Protein 2HCF (pdb70)

Sequence (221 aa):
SRTLVLFDIDGTLLKVESNRRVLADALIEVYGTEGSTDFSGKDGAIIYEVLSNVGLERAEIADKFDKAKETYIALFRERARREDITLLEGVRELLDALSSRSDVLLGLLTGNFEASGRHKLKLPGIDHYFPFGAFADDALDRNELPHIALERARRTGANYSPSQIVIIGDTEHDIRRCARELDDARSIAVATGNFTEELARHKPGTLFKNFAETDEVLASILT

Secondary structure (DSSP, 8-state):
--EEEEE--BTTTEEE---HHHHHHHHHHHHS-------TT--HHHHHHHHHTTT--HHHHHHHHHHHHHHHHHHHHHH--GGGEEEPTTHHHHHHHHHT-TTEEEEEE-SS-HHHHHHHHHTTT-STT-S-EE-TTT-SSGGGHHHHHHHHHH-------GGGEEEEESSHHHHHHHHTTTPEEEEE--SS---TGGGG--SEEES-S--HHHHHHHHH-

Solvent-accessible surface area: 10271 Å² total
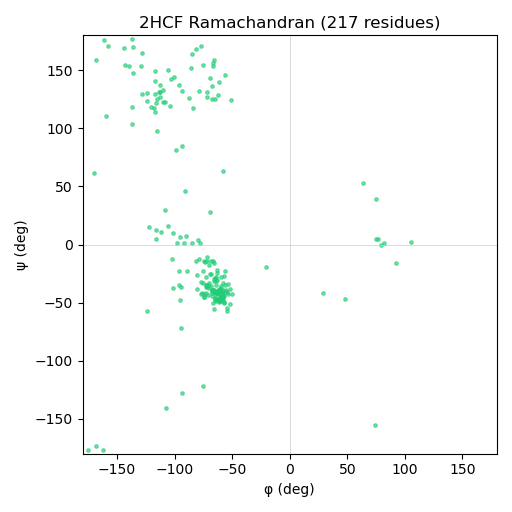
Structure (mmCIF, N/CA/C/O backbone):
data_2HCF
#
_entry.id   2HCF
#
_cell.length_a   37.750
_cell.length_b   71.590
_cell.length_c   83.200
_cell.angle_alpha   90.000
_cell.angle_beta   90.000
_cell.angle_gamma   90.000
#
_symmetry.space_group_name_H-M   'P 21 21 21'
#
loop_
_entity.id
_entity.type
_entity.pdbx_description
1 polymer 'Hydrolase, haloacid dehalogenase-like family'
2 non-polymer 'MAGNESIUM ION'
3 non-polymer 'CHLORIDE ION'
4 water water
#
loop_
_atom_site.group_PDB
_atom_site.id
_atom_site.type_symbol
_atom_site.label_atom_id
_atom_site.label_alt_id
_atom_site.label_comp_id
_atom_site.label_asym_id
_atom_site.label_entity_id
_atom_site.label_seq_id
_atom_site.pdbx_PDB_ins_code
_atom_site.Cartn_x
_atom_site.Cartn_y
_atom_site.Cartn_z
_atom_site.occupancy
_atom_site.B_iso_or_equiv
_atom_site.auth_seq_id
_atom_site.auth_comp_id
_atom_site.auth_asym_id
_atom_site.auth_atom_id
_atom_site.pdbx_PDB_model_num
ATOM 1 N N . SER A 1 3 ? 24.809 57.936 37.335 1.00 38.31 2 SER A N 1
ATOM 2 C CA . SER A 1 3 ? 23.458 57.332 37.547 1.00 38.21 2 SER A CA 1
ATOM 3 C C . SER A 1 3 ? 22.694 57.013 36.235 1.00 37.59 2 SER A C 1
ATOM 4 O O . SER A 1 3 ? 22.277 55.871 36.037 1.00 38.71 2 SER A O 1
ATOM 7 N N . ARG A 1 4 ? 22.504 57.987 35.341 1.00 36.35 3 ARG A N 1
ATOM 8 C CA . ARG A 1 4 ? 21.782 57.711 34.095 1.00 34.84 3 ARG A CA 1
ATOM 9 C C . ARG A 1 4 ? 22.613 56.773 33.224 1.00 34.15 3 ARG A C 1
ATOM 10 O O . ARG A 1 4 ? 23.770 57.091 32.947 1.00 34.50 3 ARG A O 1
ATOM 18 N N . THR A 1 5 ? 22.024 55.633 32.815 1.00 31.89 4 THR A N 1
ATOM 19 C CA . THR A 1 5 ? 22.713 54.600 32.002 1.00 30.56 4 THR A CA 1
ATOM 20 C C . THR A 1 5 ? 22.158 54.465 30.581 1.00 27.41 4 THR A C 1
ATOM 21 O O . THR A 1 5 ? 20.946 54.476 30.370 1.00 25.74 4 THR A O 1
ATOM 25 N N . LEU A 1 6 ? 23.085 54.346 29.632 1.00 24.14 5 LEU A N 1
ATOM 26 C CA . LEU A 1 6 ? 22.796 54.183 28.214 1.00 22.81 5 LEU A CA 1
ATOM 27 C C . LEU A 1 6 ? 23.034 52.711 27.871 1.00 21.85 5 LEU A C 1
ATOM 28 O O . LEU A 1 6 ? 24.148 52.197 28.036 1.00 21.88 5 LEU A O 1
ATOM 33 N N . VAL A 1 7 ? 21.982 52.043 27.414 1.00 21.40 6 VAL A N 1
ATOM 34 C CA . VAL A 1 7 ? 22.063 50.643 27.094 1.00 20.35 6 VAL A CA 1
ATOM 35 C C . VAL A 1 7 ? 21.721 50.391 25.610 1.00 19.81 6 VAL A C 1
ATOM 36 O O . VAL A 1 7 ? 20.586 50.604 25.172 1.00 18.18 6 VAL A O 1
ATOM 40 N N . LEU A 1 8 ? 22.697 49.860 24.890 1.00 18.51 7 LEU A N 1
ATOM 41 C CA . LEU A 1 8 ? 22.613 49.676 23.445 1.00 19.23 7 LEU A CA 1
ATOM 42 C C . LEU A 1 8 ? 22.640 48.182 23.110 1.00 18.67 7 LEU A C 1
ATOM 43 O O . LEU A 1 8 ? 23.547 47.455 23.500 1.00 19.46 7 LEU A O 1
ATOM 48 N N . PHE A 1 9 ? 21.633 47.743 22.373 1.00 18.79 8 PHE A N 1
ATOM 49 C CA . PHE A 1 9 ? 21.404 46.341 22.028 1.00 18.46 8 PHE A CA 1
ATOM 50 C C . PHE A 1 9 ? 21.568 46.118 20.534 1.00 18.79 8 PHE A C 1
ATOM 51 O O . PHE A 1 9 ? 20.994 46.872 19.690 1.00 18.21 8 PHE A O 1
ATOM 59 N N . ASP A 1 10 ? 22.345 45.087 20.220 1.00 19.28 9 ASP A N 1
ATOM 60 C CA . ASP A 1 10 ? 22.317 44.388 18.927 1.00 19.15 9 ASP A CA 1
ATOM 61 C C . ASP A 1 10 ? 20.993 43.642 18.735 1.00 19.16 9 ASP A C 1
ATOM 62 O O . ASP A 1 10 ? 20.342 43.348 19.706 1.00 18.35 9 ASP A O 1
ATOM 67 N N . ILE A 1 11 ? 20.583 43.374 17.490 1.00 18.90 10 ILE A N 1
ATOM 68 C CA . ILE A 1 11 ? 19.349 42.641 17.190 1.00 18.30 10 ILE A CA 1
ATOM 69 C C . ILE A 1 11 ? 19.606 41.122 16.982 1.00 18.75 10 ILE A C 1
ATOM 70 O O . ILE A 1 11 ? 19.279 40.300 17.867 1.00 17.90 10 ILE A O 1
ATOM 75 N N . ASP A 1 12 ? 20.230 40.747 15.858 1.00 18.82 11 ASP A N 1
ATOM 76 C CA . ASP A 1 12 ? 20.304 39.338 15.447 1.00 18.82 11 ASP A CA 1
ATOM 77 C C . ASP A 1 12 ? 21.256 38.551 16.323 1.00 18.80 11 ASP A C 1
ATOM 78 O O . ASP A 1 12 ? 22.408 38.986 16.547 1.00 17.18 11 ASP A O 1
ATOM 83 N N . GLY A 1 13 ? 20.742 37.446 16.863 1.00 19.06 12 GLY A N 1
ATOM 84 C CA . GLY A 1 13 ? 21.503 36.587 17.799 1.00 18.44 12 GLY A CA 1
ATOM 85 C C . GLY A 1 13 ? 21.625 37.115 19.229 1.00 18.70 12 GLY A C 1
ATOM 86 O O . GLY A 1 13 ? 22.337 36.509 20.038 1.00 18.32 12 GLY A O 1
ATOM 87 N N . THR A 1 14 ? 20.950 38.242 19.519 1.00 17.92 13 THR A N 1
ATOM 88 C CA . THR A 1 14 ? 20.911 38.895 20.815 1.00 17.11 13 THR A CA 1
ATOM 89 C C . THR A 1 14 ? 19.470 39.069 21.298 1.00 17.29 13 THR A C 1
ATOM 90 O O . THR A 1 14 ? 19.101 38.596 22.381 1.00 17.28 13 THR A O 1
ATOM 94 N N . LEU A 1 15 ? 18.660 39.747 20.500 1.00 17.63 14 LEU A N 1
ATOM 95 C CA . LEU A 1 15 ? 17.213 39.856 20.825 1.00 17.02 14 LEU A CA 1
ATOM 96 C C . LEU A 1 15 ? 16.368 38.809 20.131 1.00 17.43 14 LEU A C 1
ATOM 97 O O . LEU A 1 15 ? 15.361 38.353 20.662 1.00 16.47 14 LEU A O 1
ATOM 102 N N . LEU A 1 16 ? 16.736 38.479 18.910 1.00 17.29 15 LEU A N 1
ATOM 103 C CA . LEU A 1 16 ? 15.936 37.574 18.104 1.00 17.48 15 LEU A CA 1
ATOM 104 C C . LEU A 1 16 ? 16.797 36.942 17.034 1.00 17.47 15 LEU A C 1
ATOM 105 O O . LEU A 1 16 ? 17.977 37.328 16.858 1.00 16.37 15 LEU A O 1
ATOM 110 N N . LYS A 1 17 ? 16.198 35.951 16.366 1.00 18.46 16 LYS A N 1
ATOM 111 C CA . LYS A 1 17 ? 16.737 35.327 15.161 1.00 19.17 16 LYS A CA 1
ATOM 112 C C . LYS A 1 17 ? 15.691 35.291 14.089 1.00 19.88 16 LYS A C 1
ATOM 113 O O . LYS A 1 17 ? 14.487 35.294 14.378 1.00 20.60 16 LYS A O 1
ATOM 119 N N . VAL A 1 18 ? 16.179 35.280 12.845 1.00 20.90 17 VAL A N 1
ATOM 120 C CA . VAL A 1 18 ? 15.327 35.243 11.671 1.00 21.46 17 VAL A CA 1
ATOM 121 C C . VAL A 1 18 ? 15.578 33.978 10.899 1.00 22.04 17 VAL A C 1
ATOM 122 O O . VAL A 1 18 ? 16.694 33.483 10.858 1.00 21.56 17 VAL A O 1
ATOM 126 N N . GLU A 1 19 ? 14.525 33.516 10.239 1.00 23.21 18 GLU A N 1
ATOM 127 C CA . GLU A 1 19 ? 14.559 32.328 9.410 1.00 24.25 18 GLU A CA 1
ATOM 128 C C . GLU A 1 19 ? 15.474 32.560 8.182 1.00 24.21 18 GLU A C 1
ATOM 129 O O . GLU A 1 19 ? 15.789 33.690 7.864 1.00 22.28 18 GLU A O 1
ATOM 135 N N . SER A 1 20 ? 15.956 31.472 7.560 1.00 25.02 19 SER A N 1
ATOM 136 C CA . SER A 1 20 ? 16.920 31.514 6.412 1.00 25.34 19 SER A CA 1
ATOM 137 C C . SER A 1 20 ? 16.458 32.294 5.162 1.00 25.34 19 SER A C 1
ATOM 138 O O . SER A 1 20 ? 17.269 32.626 4.290 1.00 24.82 19 SER A O 1
ATOM 149 N N . ASN A 1 22 ? 15.885 35.307 5.165 1.00 26.02 21 ASN A N 1
ATOM 150 C CA . ASN A 1 22 ? 16.601 36.590 5.189 1.00 25.70 21 ASN A CA 1
ATOM 151 C C . ASN A 1 22 ? 17.729 36.608 4.152 1.00 24.86 21 ASN A C 1
ATOM 152 O O . ASN A 1 22 ? 17.875 37.560 3.388 1.00 24.87 21 ASN A O 1
ATOM 157 N N . ARG A 1 23 ? 18.507 35.529 4.124 1.00 24.56 22 ARG A N 1
ATOM 158 C CA . ARG A 1 23 ? 19.636 35.396 3.183 1.00 24.29 22 ARG A CA 1
ATOM 159 C C . ARG A 1 23 ? 19.124 35.372 1.742 1.00 23.56 22 ARG A C 1
ATOM 160 O O . ARG A 1 23 ? 19.738 35.928 0.843 1.00 22.42 22 ARG A O 1
ATOM 163 N N . ARG A 1 24 ? 17.968 34.774 1.542 1.00 22.28 23 ARG A N 1
ATOM 164 C CA . ARG A 1 24 ? 17.394 34.674 0.219 1.00 23.33 23 ARG A CA 1
ATOM 165 C C . ARG A 1 24 ? 16.744 35.965 -0.270 1.00 21.37 23 ARG A C 1
ATOM 166 O O . ARG A 1 24 ? 16.755 36.232 -1.453 1.00 19.68 23 ARG A O 1
ATOM 174 N N . VAL A 1 25 ? 16.173 36.748 0.645 1.00 20.32 24 VAL A N 1
ATOM 175 C CA . VAL A 1 25 ? 15.714 38.104 0.347 1.00 20.63 24 VAL A CA 1
ATOM 176 C C . VAL A 1 25 ? 16.862 38.969 -0.153 1.00 20.39 24 VAL A C 1
ATOM 177 O O . VAL A 1 25 ? 16.731 39.681 -1.140 1.00 19.58 24 VAL A O 1
ATOM 181 N N . LEU A 1 26 ? 18.001 38.920 0.525 1.00 20.87 25 LEU A N 1
ATOM 182 C CA . LEU A 1 26 ? 19.139 39.677 0.045 1.00 20.73 25 LEU A CA 1
ATOM 183 C C . LEU A 1 26 ? 19.596 39.199 -1.332 1.00 19.84 25 LEU A C 1
ATOM 184 O O . LEU A 1 26 ? 19.832 40.019 -2.220 1.00 18.53 25 LEU A O 1
ATOM 189 N N . ALA A 1 27 ? 19.736 37.889 -1.511 1.00 19.27 26 ALA A N 1
ATOM 190 C CA . ALA A 1 27 ? 20.229 37.360 -2.781 1.00 19.40 26 ALA A CA 1
ATOM 191 C C . ALA A 1 27 ? 19.318 37.783 -3.934 1.00 19.02 26 ALA A C 1
ATOM 192 O O . ALA A 1 27 ? 19.796 38.225 -4.977 1.00 18.84 26 ALA A O 1
ATOM 194 N N . ASP A 1 28 ? 18.016 37.667 -3.722 1.00 18.69 27 ASP A N 1
ATOM 195 C CA . ASP A 1 28 ? 17.025 38.114 -4.681 1.00 19.51 27 ASP A CA 1
ATOM 196 C C . ASP A 1 28 ? 17.085 39.609 -5.019 1.00 19.13 27 ASP A C 1
ATOM 197 O O . ASP A 1 28 ? 16.809 39.997 -6.159 1.00 19.22 27 ASP A O 1
ATOM 202 N N . ALA A 1 29 ? 17.416 40.446 -4.033 1.00 18.22 28 ALA A N 1
ATOM 203 C CA . ALA A 1 29 ? 17.495 41.879 -4.252 1.00 17.48 28 ALA A CA 1
ATOM 204 C C . ALA A 1 29 ? 18.726 42.215 -5.079 1.00 17.70 28 ALA A C 1
ATOM 205 O O . ALA A 1 29 ? 18.664 43.037 -6.010 1.00 18.35 28 ALA A O 1
ATOM 207 N N . LEU A 1 30 ? 19.844 41.571 -4.773 1.00 17.24 29 LEU A N 1
ATOM 208 C CA . LEU A 1 30 ? 21.049 41.773 -5.548 1.00 16.71 29 LEU A CA 1
ATOM 209 C C . LEU A 1 30 ? 20.941 41.247 -6.991 1.00 17.08 29 LEU A C 1
ATOM 210 O O . LEU A 1 30 ? 21.466 41.866 -7.916 1.00 15.71 29 LEU A O 1
ATOM 215 N N . ILE A 1 31 ? 20.301 40.096 -7.183 1.00 16.96 30 ILE A N 1
ATOM 216 C CA . ILE A 1 31 ? 20.042 39.604 -8.544 1.00 18.25 30 ILE A CA 1
ATOM 217 C C . ILE A 1 31 ? 19.234 40.642 -9.328 1.00 18.38 30 ILE A C 1
ATOM 218 O O . ILE A 1 31 ? 19.531 40.950 -10.487 1.00 17.44 30 ILE A O 1
ATOM 223 N N . GLU A 1 32 ? 18.222 41.197 -8.673 1.00 19.89 31 GLU A N 1
ATOM 224 C CA . GLU A 1 32 ? 17.380 42.199 -9.290 1.00 21.03 31 GLU A CA 1
ATOM 225 C C . GLU A 1 32 ? 18.127 43.458 -9.716 1.00 20.39 31 GLU A C 1
ATOM 226 O O . GLU A 1 32 ? 17.836 44.016 -10.767 1.00 20.04 31 GLU A O 1
ATOM 232 N N . VAL A 1 33 ? 19.095 43.892 -8.924 1.00 20.06 32 VAL A N 1
ATOM 233 C CA . VAL A 1 33 ? 19.766 45.165 -9.149 1.00 19.40 32 VAL A CA 1
ATOM 234 C C . VAL A 1 33 ? 21.054 44.985 -9.952 1.00 18.99 32 VAL A C 1
ATOM 235 O O . VAL A 1 33 ? 21.288 45.712 -10.911 1.00 18.23 32 VAL A O 1
ATOM 239 N N . TYR A 1 34 ? 21.879 44.020 -9.564 1.00 18.30 33 TYR A N 1
ATOM 240 C CA . TYR A 1 34 ? 23.168 43.805 -10.223 1.00 18.66 33 TYR A CA 1
ATOM 241 C C . TYR A 1 34 ? 23.204 42.630 -11.217 1.00 18.93 33 TYR A C 1
ATOM 242 O O . TYR A 1 34 ? 24.181 42.481 -11.955 1.00 18.86 33 TYR A O 1
ATOM 251 N N . GLY A 1 35 ? 22.175 41.780 -11.209 1.00 19.18 34 GLY A N 1
ATOM 252 C CA . GLY A 1 35 ? 22.171 40.561 -12.014 1.00 19.40 34 GLY A CA 1
ATOM 253 C C . GLY A 1 35 ? 22.709 39.308 -11.316 1.00 19.75 34 GLY A C 1
ATOM 254 O O . GLY A 1 35 ? 22.482 38.201 -11.772 1.00 19.63 34 GLY A O 1
ATOM 255 N N . THR A 1 36 ? 23.416 39.482 -10.207 1.00 19.68 35 THR A N 1
ATOM 256 C CA . THR A 1 36 ? 24.023 38.379 -9.485 1.00 20.15 35 THR A CA 1
ATOM 257 C C . THR A 1 36 ? 23.794 38.560 -7.991 1.00 21.43 35 THR A C 1
ATOM 258 O O . THR A 1 36 ? 23.724 39.683 -7.512 1.00 20.78 35 THR A O 1
ATOM 262 N N . GLU A 1 37 ? 23.667 37.443 -7.280 1.00 22.59 36 GLU A N 1
ATOM 263 C CA . GLU A 1 37 ? 23.637 37.457 -5.815 1.00 24.15 36 GLU A CA 1
ATOM 264 C C . GLU A 1 37 ? 25.021 37.443 -5.219 1.00 24.24 36 GLU A C 1
ATOM 265 O O . GLU A 1 37 ? 25.177 37.464 -4.007 1.00 23.67 36 GLU A O 1
ATOM 271 N N . GLY A 1 38 ? 26.041 37.444 -6.064 1.00 25.20 37 GLY A N 1
ATOM 272 C CA . GLY A 1 38 ? 27.375 37.401 -5.580 1.00 26.94 37 GLY A CA 1
ATOM 273 C C . GLY A 1 38 ? 27.658 36.004 -5.092 1.00 28.58 37 GLY A C 1
ATOM 274 O O . GLY A 1 38 ? 27.038 35.039 -5.538 1.00 28.59 37 GLY A O 1
ATOM 275 N N . SER A 1 39 ? 28.606 35.904 -4.178 1.00 30.97 38 SER A N 1
ATOM 276 C CA . SER A 1 39 ? 29.087 34.624 -3.718 1.00 33.27 38 SER A CA 1
ATOM 277 C C . SER A 1 39 ? 29.757 34.789 -2.376 1.00 35.23 38 SER A C 1
ATOM 278 O O . SER A 1 39 ? 30.708 35.551 -2.242 1.00 35.64 38 SER A O 1
ATOM 281 N N . THR A 1 40 ? 29.154 34.279 -1.323 1.00 37.78 39 THR A N 1
ATOM 282 C CA . THR A 1 40 ? 27.810 34.674 -0.861 1.00 39.16 39 THR A CA 1
ATOM 283 C C . THR A 1 40 ? 27.682 34.009 0.495 1.00 39.59 39 THR A C 1
ATOM 284 O O . THR A 1 40 ? 28.701 33.892 1.187 1.00 40.60 39 THR A O 1
ATOM 288 N N . ASP A 1 44 ? 30.601 33.566 7.772 1.00 45.67 43 ASP A N 1
ATOM 289 C CA . ASP A 1 44 ? 29.331 33.999 8.347 1.00 45.22 43 ASP A CA 1
ATOM 290 C C . ASP A 1 44 ? 29.267 35.513 8.372 1.00 43.76 43 ASP A C 1
ATOM 291 O O . ASP A 1 44 ? 30.304 36.199 8.462 1.00 44.55 43 ASP A O 1
ATOM 296 N N . PHE A 1 45 ? 28.055 36.046 8.308 1.00 41.40 44 PHE A N 1
ATOM 297 C CA . PHE A 1 45 ? 27.918 37.486 8.363 1.00 39.41 44 PHE A CA 1
ATOM 298 C C . PHE A 1 45 ? 27.387 37.968 9.727 1.00 36.99 44 PHE A C 1
ATOM 299 O O . PHE A 1 45 ? 27.002 39.121 9.882 1.00 35.34 44 PHE A O 1
ATOM 307 N N . SER A 1 46 ? 27.457 37.084 10.725 1.00 34.32 45 SER A N 1
ATOM 308 C CA . SER A 1 46 ? 27.192 37.451 12.119 1.00 32.47 45 SER A CA 1
ATOM 309 C C . SER A 1 46 ? 27.982 38.654 12.569 1.00 30.35 45 SER A C 1
ATOM 310 O O . SER A 1 46 ? 29.198 38.663 12.483 1.00 29.58 45 SER A O 1
ATOM 313 N N . GLY A 1 47 ? 27.283 39.670 13.059 1.00 29.14 46 GLY A N 1
ATOM 314 C CA . GLY A 1 47 ? 27.927 40.852 13.582 1.00 27.93 46 GLY A CA 1
ATOM 315 C C . GLY A 1 47 ? 28.408 41.856 12.558 1.00 27.37 46 GLY A C 1
ATOM 316 O O . GLY A 1 47 ? 28.933 42.895 12.922 1.00 27.43 46 GLY A O 1
ATOM 317 N N . LYS A 1 48 ? 28.210 41.570 11.270 1.00 27.01 47 LYS A N 1
ATOM 318 C CA . LYS A 1 48 ? 28.679 42.450 10.210 1.00 26.02 47 LYS A CA 1
ATOM 319 C C . LYS A 1 48 ? 27.587 43.445 9.759 1.00 24.30 47 LYS A C 1
ATOM 320 O O . LYS A 1 48 ? 26.400 43.264 10.022 1.00 23.79 47 LYS A O 1
ATOM 332 N N . ASP A 1 50 ? 25.134 45.438 7.231 1.00 19.56 49 ASP A N 1
ATOM 333 C CA . ASP A 1 50 ? 24.455 45.077 5.975 1.00 19.79 49 ASP A CA 1
ATOM 334 C C . ASP A 1 50 ? 25.193 45.636 4.728 1.00 19.90 49 ASP A C 1
ATOM 335 O O . ASP A 1 50 ? 25.322 44.961 3.703 1.00 20.07 49 ASP A O 1
ATOM 340 N N . GLY A 1 51 ? 25.745 46.847 4.835 1.00 19.45 50 GLY A N 1
ATOM 341 C CA . GLY A 1 51 ? 26.408 47.463 3.698 1.00 19.42 50 GLY A CA 1
ATOM 342 C C . GLY A 1 51 ? 27.697 46.762 3.370 1.00 19.24 50 GLY A C 1
ATOM 343 O O . GLY A 1 51 ? 28.030 46.575 2.209 1.00 19.01 50 GLY A O 1
ATOM 344 N N . ALA A 1 52 ? 28.401 46.331 4.405 1.00 18.93 51 ALA A N 1
ATOM 345 C CA . ALA A 1 52 ? 29.666 45.642 4.230 1.00 18.64 51 ALA A CA 1
ATOM 346 C C . ALA A 1 52 ? 29.422 44.235 3.629 1.00 18.96 51 ALA A C 1
ATOM 347 O O . ALA A 1 52 ? 30.225 43.734 2.835 1.00 19.10 51 ALA A O 1
ATOM 349 N N . ILE A 1 53 ? 28.298 43.628 3.977 1.00 17.82 52 ILE A N 1
ATOM 350 C CA . ILE A 1 53 ? 27.929 42.334 3.417 1.00 17.90 52 ILE A CA 1
ATOM 351 C C . ILE A 1 53 ? 27.695 42.471 1.907 1.00 17.21 52 ILE A C 1
ATOM 352 O O . ILE A 1 53 ? 28.130 41.622 1.152 1.00 16.90 52 ILE A O 1
ATOM 357 N N . ILE A 1 54 ? 27.030 43.552 1.486 1.00 17.71 53 ILE A N 1
ATOM 358 C CA . ILE A 1 54 ? 26.762 43.807 0.067 1.00 17.80 53 ILE A CA 1
ATOM 359 C C . ILE A 1 54 ? 28.058 43.949 -0.677 1.00 17.93 53 ILE A C 1
ATOM 360 O O . ILE A 1 54 ? 28.225 43.323 -1.712 1.00 17.55 53 ILE A O 1
ATOM 365 N N . TYR A 1 55 ? 28.988 44.741 -0.143 1.00 17.71 54 TYR A N 1
ATOM 366 C CA . TYR A 1 55 ? 30.297 44.908 -0.797 1.00 18.04 54 TYR A CA 1
ATOM 367 C C . TYR A 1 55 ? 31.076 43.601 -0.864 1.00 18.55 54 TYR A C 1
ATOM 368 O O . TYR A 1 55 ? 31.699 43.315 -1.889 1.00 18.77 54 TYR A O 1
ATOM 377 N N . GLU A 1 56 ? 31.038 42.811 0.199 1.00 19.67 55 GLU A N 1
ATOM 378 C CA . GLU A 1 56 ? 31.804 41.578 0.259 1.00 20.46 55 GLU A CA 1
ATOM 379 C C . GLU A 1 56 ? 31.309 40.564 -0.761 1.00 19.01 55 GLU A C 1
ATOM 380 O O . GLU A 1 56 ? 32.065 40.140 -1.600 1.00 18.50 55 GLU A O 1
ATOM 386 N N . VAL A 1 57 ? 30.036 40.222 -0.735 1.00 18.78 56 VAL A N 1
ATOM 387 C CA . VAL A 1 57 ? 29.540 39.157 -1.622 1.00 18.27 56 VAL A CA 1
ATOM 388 C C . VAL A 1 57 ? 29.641 39.498 -3.119 1.00 17.93 56 VAL A C 1
ATOM 389 O O . VAL A 1 57 ? 29.832 38.598 -3.956 1.00 17.01 56 VAL A O 1
ATOM 393 N N . LEU A 1 58 ? 29.510 40.789 -3.449 1.00 17.03 57 LEU A N 1
ATOM 394 C CA . LEU A 1 58 ? 29.678 41.277 -4.809 1.00 16.81 57 LEU A CA 1
ATOM 395 C C . LEU A 1 58 ? 31.133 41.380 -5.198 1.00 17.88 57 LEU A C 1
ATOM 396 O O . LEU A 1 58 ? 31.519 41.004 -6.315 1.00 18.09 57 LEU A O 1
ATOM 401 N N . SER A 1 59 ? 31.971 41.885 -4.308 1.00 18.43 58 SER A N 1
ATOM 402 C CA . SER A 1 59 ? 33.372 41.980 -4.655 1.00 18.61 58 SER A CA 1
ATOM 403 C C . SER A 1 59 ? 34.002 40.567 -4.855 1.00 18.20 58 SER A C 1
ATOM 404 O O . SER A 1 59 ? 34.929 40.407 -5.657 1.00 17.68 58 SER A O 1
ATOM 407 N N . ASN A 1 60 ? 33.467 39.557 -4.150 1.00 18.30 59 ASN A N 1
ATOM 408 C CA . ASN A 1 60 ? 33.867 38.146 -4.311 1.00 18.27 59 ASN A CA 1
ATOM 409 C C . ASN A 1 60 ? 33.694 37.627 -5.739 1.00 18.35 59 ASN A C 1
ATOM 410 O O . ASN A 1 60 ? 34.471 36.775 -6.183 1.00 18.66 59 ASN A O 1
ATOM 415 N N . VAL A 1 61 ? 32.687 38.120 -6.464 1.00 17.45 60 VAL A N 1
ATOM 416 C CA . VAL A 1 61 ? 32.499 37.692 -7.836 1.00 17.66 60 VAL A CA 1
ATOM 417 C C . VAL A 1 61 ? 33.149 38.635 -8.872 1.00 17.27 60 VAL A C 1
ATOM 418 O O . VAL A 1 61 ? 32.970 38.445 -10.065 1.00 17.95 60 VAL A O 1
ATOM 422 N N . GLY A 1 62 ? 33.907 39.625 -8.416 1.00 17.20 61 GLY A N 1
ATOM 423 C CA . GLY A 1 62 ? 34.735 40.457 -9.294 1.00 17.41 61 GLY A CA 1
ATOM 424 C C . GLY A 1 62 ? 34.247 41.874 -9.577 1.00 17.82 61 GLY A C 1
ATOM 425 O O . GLY A 1 62 ? 34.880 42.595 -10.338 1.00 16.51 61 GLY A O 1
ATOM 426 N N . LEU A 1 63 ? 33.129 42.286 -8.983 1.00 18.57 62 LEU A N 1
ATOM 427 C CA . LEU A 1 63 ? 32.656 43.673 -9.122 1.00 19.29 62 LEU A CA 1
ATOM 428 C C . LEU A 1 63 ? 33.587 44.664 -8.422 1.00 19.34 62 LEU A C 1
ATOM 429 O O . LEU A 1 63 ? 34.037 44.398 -7.337 1.00 19.01 62 LEU A O 1
ATOM 434 N N . GLU A 1 64 ? 33.892 45.794 -9.060 1.00 20.86 63 GLU A N 1
ATOM 435 C CA . GLU A 1 64 ? 34.732 46.851 -8.428 1.00 21.18 63 GLU A CA 1
ATOM 436 C C . GLU A 1 64 ? 33.913 47.616 -7.404 1.00 21.01 63 GLU A C 1
ATOM 437 O O . GLU A 1 64 ? 32.705 47.645 -7.524 1.00 20.77 63 GLU A O 1
ATOM 443 N N . ARG A 1 65 ? 34.560 48.219 -6.396 1.00 21.45 64 ARG A N 1
ATOM 444 C CA . ARG A 1 65 ? 33.822 48.949 -5.350 1.00 21.83 64 ARG A CA 1
ATOM 445 C C . ARG A 1 65 ? 32.983 50.050 -5.949 1.00 20.66 64 ARG A C 1
ATOM 446 O O . ARG A 1 65 ? 31.819 50.194 -5.601 1.00 20.85 64 ARG A O 1
ATOM 454 N N . ALA A 1 66 ? 33.556 50.787 -6.889 1.00 20.10 65 ALA A N 1
ATOM 455 C CA . ALA A 1 66 ? 32.836 51.882 -7.551 1.00 19.40 65 ALA A CA 1
ATOM 456 C C . ALA A 1 66 ? 31.595 51.379 -8.250 1.00 19.00 65 ALA A C 1
ATOM 457 O O . ALA A 1 66 ? 30.595 52.064 -8.281 1.00 16.75 65 ALA A O 1
ATOM 459 N N . GLU A 1 67 ? 31.688 50.195 -8.852 1.00 19.30 66 GLU A N 1
ATOM 460 C CA . GLU A 1 67 ? 30.527 49.569 -9.536 1.00 19.85 66 GLU A CA 1
ATOM 461 C C . GLU A 1 67 ? 29.420 49.162 -8.547 1.00 19.11 66 GLU A C 1
ATOM 462 O O . GLU A 1 67 ? 28.216 49.339 -8.795 1.00 17.52 66 GLU A O 1
ATOM 468 N N . ILE A 1 68 ? 29.833 48.610 -7.417 1.00 19.10 67 ILE A N 1
ATOM 469 C CA . ILE A 1 68 ? 28.889 48.270 -6.369 1.00 19.35 67 ILE A CA 1
ATOM 470 C C . ILE A 1 68 ? 28.236 49.554 -5.845 1.00 19.45 67 ILE A C 1
ATOM 471 O O . ILE A 1 68 ? 27.021 49.625 -5.732 1.00 19.51 67 ILE A O 1
ATOM 476 N N . ALA A 1 69 ? 29.061 50.557 -5.544 1.00 19.62 68 ALA A N 1
ATOM 477 C CA . ALA A 1 69 ? 28.599 51.853 -5.014 1.00 20.17 68 ALA A CA 1
ATOM 478 C C . ALA A 1 69 ? 27.559 52.530 -5.892 1.00 20.78 68 ALA A C 1
ATOM 479 O O . ALA A 1 69 ? 26.593 53.121 -5.389 1.00 21.85 68 ALA A O 1
ATOM 481 N N . ASP A 1 70 ? 27.740 52.431 -7.203 1.00 21.06 69 ASP A N 1
ATOM 482 C CA . ASP A 1 70 ? 26.834 53.064 -8.149 1.00 21.06 69 ASP A CA 1
ATOM 483 C C . ASP A 1 70 ? 25.370 52.659 -7.992 1.00 20.92 69 ASP A C 1
ATOM 484 O O . ASP A 1 70 ? 24.482 53.465 -8.266 1.00 20.46 69 ASP A O 1
ATOM 489 N N . LYS A 1 71 ? 25.112 51.408 -7.621 1.00 20.79 70 LYS A N 1
ATOM 490 C CA . LYS A 1 71 ? 23.741 50.931 -7.454 1.00 20.67 70 LYS A CA 1
ATOM 491 C C . LYS A 1 71 ? 23.420 50.530 -6.014 1.00 20.02 70 LYS A C 1
ATOM 492 O O . LYS A 1 71 ? 22.404 49.919 -5.759 1.00 18.64 70 LYS A O 1
ATOM 498 N N . PHE A 1 72 ? 24.288 50.889 -5.083 1.00 19.66 71 PHE A N 1
ATOM 499 C CA . PHE A 1 72 ? 24.141 50.466 -3.686 1.00 19.85 71 PHE A CA 1
ATOM 500 C C . PHE A 1 72 ? 22.797 50.897 -3.097 1.00 20.16 71 PHE A C 1
ATOM 501 O O . PHE A 1 72 ? 22.068 50.074 -2.530 1.00 19.76 71 PHE A O 1
ATOM 509 N N . ASP A 1 73 ? 22.444 52.174 -3.246 1.00 20.52 72 ASP A N 1
ATOM 510 C CA . ASP A 1 73 ? 21.197 52.670 -2.638 1.00 20.99 72 ASP A CA 1
ATOM 511 C C . ASP A 1 73 ? 19.982 51.943 -3.179 1.00 20.55 72 ASP A C 1
ATOM 512 O O . ASP A 1 73 ? 19.090 51.582 -2.414 1.00 20.05 72 ASP A O 1
ATOM 517 N N . LYS A 1 74 ? 19.947 51.689 -4.488 1.00 20.14 73 LYS A N 1
ATOM 518 C CA . LYS A 1 74 ? 18.855 50.890 -5.054 1.00 20.25 73 LYS A CA 1
ATOM 519 C C . LYS A 1 74 ? 18.826 49.440 -4.518 1.00 19.77 73 LYS A C 1
ATOM 520 O O . LYS A 1 74 ? 17.766 48.899 -4.244 1.00 18.88 73 LYS A O 1
ATOM 526 N N . ALA A 1 75 ? 19.996 48.823 -4.381 1.00 19.30 74 ALA A N 1
ATOM 527 C CA . ALA A 1 75 ? 20.106 47.490 -3.757 1.00 19.52 74 ALA A CA 1
ATOM 528 C C . ALA A 1 75 ? 19.571 47.505 -2.326 1.00 19.17 74 ALA A C 1
ATOM 529 O O . ALA A 1 75 ? 18.784 46.633 -1.939 1.00 18.25 74 ALA A O 1
ATOM 531 N N . LYS A 1 76 ? 19.977 48.506 -1.548 1.00 18.86 75 LYS A N 1
ATOM 532 C CA . LYS A 1 76 ? 19.455 48.678 -0.184 1.00 19.19 75 LYS A CA 1
ATOM 533 C C . LYS A 1 76 ? 17.931 48.742 -0.181 1.00 19.19 75 LYS A C 1
ATOM 534 O O . LYS A 1 76 ? 17.290 47.962 0.529 1.00 18.43 75 LYS A O 1
ATOM 540 N N . GLU A 1 77 ? 17.358 49.658 -0.975 1.00 19.65 76 GLU A N 1
ATOM 541 C CA . GLU A 1 77 ? 15.914 49.865 -0.992 1.00 18.77 76 GLU A CA 1
ATOM 542 C C . GLU A 1 77 ? 15.153 48.614 -1.438 1.00 18.69 76 GLU A C 1
ATOM 543 O O . GLU A 1 77 ? 14.082 48.321 -0.921 1.00 17.63 76 GLU A O 1
ATOM 545 N N . THR A 1 78 ? 15.700 47.907 -2.420 1.00 18.22 77 THR A N 1
ATOM 546 C CA . THR A 1 78 ? 15.083 46.682 -2.935 1.00 18.77 77 THR A CA 1
ATOM 547 C C . THR A 1 78 ? 15.069 45.596 -1.839 1.00 18.85 77 THR A C 1
ATOM 548 O O . THR A 1 78 ? 14.033 44.978 -1.596 1.00 18.87 77 THR A O 1
ATOM 552 N N . TYR A 1 79 ? 16.200 45.430 -1.153 1.00 19.31 78 TYR A N 1
ATOM 553 C CA . TYR A 1 79 ? 16.323 44.482 -0.033 1.00 19.42 78 TYR A CA 1
ATOM 554 C C . TYR A 1 79 ? 15.285 44.781 1.070 1.00 19.10 78 TYR A C 1
ATOM 555 O O . TYR A 1 79 ? 14.544 43.900 1.506 1.00 17.35 78 TYR A O 1
ATOM 564 N N . ILE A 1 80 ? 15.217 46.045 1.482 1.00 18.99 79 ILE A N 1
ATOM 565 C CA . ILE A 1 80 ? 14.303 46.451 2.544 1.00 19.22 79 ILE A CA 1
ATOM 566 C C . ILE A 1 80 ? 12.854 46.169 2.151 1.00 19.69 79 ILE A C 1
ATOM 567 O O . ILE A 1 80 ? 12.084 45.600 2.937 1.00 20.37 79 ILE A O 1
ATOM 572 N N . ALA A 1 81 ? 12.480 46.585 0.947 1.00 19.77 80 ALA A N 1
ATOM 573 C CA . ALA A 1 81 ? 11.118 46.417 0.474 1.00 19.30 80 ALA A CA 1
ATOM 574 C C . ALA A 1 81 ? 10.760 44.940 0.375 1.00 19.88 80 ALA A C 1
ATOM 575 O O . ALA A 1 81 ? 9.679 44.514 0.806 1.00 17.94 80 ALA A O 1
ATOM 577 N N . LEU A 1 82 ? 11.690 44.144 -0.147 1.00 19.90 81 LEU A N 1
ATOM 578 C CA . LEU A 1 82 ? 11.451 42.697 -0.281 1.00 21.48 81 LEU A CA 1
ATOM 579 C C . LEU A 1 82 ? 11.336 42.016 1.084 1.00 20.52 81 LEU A C 1
ATOM 580 O O . LEU A 1 82 ? 10.482 41.143 1.269 1.00 20.31 81 LEU A O 1
ATOM 585 N N . PHE A 1 83 ? 12.170 42.438 2.035 1.00 20.59 82 PHE A N 1
ATOM 586 C CA . PHE A 1 83 ? 12.125 41.892 3.384 1.00 20.41 82 PHE A CA 1
ATOM 587 C C . PHE A 1 83 ? 10.757 42.191 3.999 1.00 21.58 82 PHE A C 1
ATOM 588 O O . PHE A 1 83 ? 10.101 41.292 4.533 1.00 21.66 82 PHE A O 1
ATOM 596 N N . ARG A 1 84 ? 10.301 43.434 3.855 1.00 22.51 83 ARG A N 1
ATOM 597 C CA . ARG A 1 84 ? 9.026 43.850 4.437 1.00 24.59 83 ARG A CA 1
ATOM 598 C C . ARG A 1 84 ? 7.866 43.127 3.788 1.00 25.52 83 ARG A C 1
ATOM 599 O O . ARG A 1 84 ? 6.842 42.880 4.429 1.00 25.43 83 ARG A O 1
ATOM 603 N N . GLU A 1 85 ? 8.029 42.767 2.522 1.00 26.14 84 GLU A N 1
ATOM 604 C CA . GLU A 1 85 ? 7.008 42.065 1.776 1.00 27.38 84 GLU A CA 1
ATOM 605 C C . GLU A 1 85 ? 6.901 40.603 2.192 1.00 26.44 84 GLU A C 1
ATOM 606 O O . GLU A 1 85 ? 5.815 40.073 2.312 1.00 26.25 84 GLU A O 1
ATOM 612 N N . ARG A 1 86 ? 8.031 39.936 2.378 1.00 25.58 85 ARG A N 1
ATOM 613 C CA . ARG A 1 86 ? 8.015 38.482 2.539 1.00 25.52 85 ARG A CA 1
ATOM 614 C C . ARG A 1 86 ? 8.022 38.001 3.989 1.00 25.01 85 ARG A C 1
ATOM 615 O O . ARG A 1 86 ? 7.466 36.952 4.281 1.00 23.88 85 ARG A O 1
ATOM 623 N N . ALA A 1 87 ? 8.717 38.715 4.871 1.00 24.90 86 ALA A N 1
ATOM 624 C CA . ALA A 1 87 ? 8.849 38.284 6.260 1.00 25.08 86 ALA A CA 1
ATOM 625 C C . ALA A 1 87 ? 7.484 38.201 6.964 1.00 24.76 86 ALA A C 1
ATOM 626 O O . ALA A 1 87 ? 6.630 39.051 6.759 1.00 25.88 86 ALA A O 1
ATOM 628 N N . ARG A 1 88 ? 7.289 37.166 7.778 1.00 24.69 87 ARG A N 1
ATOM 629 C CA . ARG A 1 88 ? 6.100 37.008 8.612 1.00 24.50 87 ARG A CA 1
ATOM 630 C C . ARG A 1 88 ? 6.545 36.740 10.045 1.00 23.51 87 ARG A C 1
ATOM 631 O O . ARG A 1 88 ? 7.703 36.380 10.294 1.00 21.63 87 ARG A O 1
ATOM 639 N N . ARG A 1 89 ? 5.610 36.884 10.986 1.00 22.78 88 ARG A N 1
ATOM 640 C CA . ARG A 1 89 ? 5.896 36.680 12.413 1.00 22.62 88 ARG A CA 1
ATOM 641 C C . ARG A 1 89 ? 6.571 35.340 12.646 1.00 22.35 88 ARG A C 1
ATOM 642 O O . ARG A 1 89 ? 7.495 35.225 13.426 1.00 21.70 88 ARG A O 1
ATOM 650 N N . GLU A 1 90 ? 6.131 34.336 11.899 1.00 22.48 89 GLU A N 1
ATOM 651 C CA . GLU A 1 90 ? 6.658 32.972 12.032 1.00 23.06 89 GLU A CA 1
ATOM 652 C C . GLU A 1 90 ? 8.119 32.813 11.617 1.00 22.04 89 GLU A C 1
ATOM 653 O O . GLU A 1 90 ? 8.742 31.773 11.896 1.00 21.96 89 GLU A O 1
ATOM 659 N N . ASP A 1 91 ? 8.653 33.814 10.927 1.00 20.97 90 ASP A N 1
ATOM 660 C CA . ASP A 1 91 ? 10.072 33.858 10.566 1.00 20.06 90 ASP A CA 1
ATOM 661 C C . ASP A 1 91 ? 10.968 34.359 11.707 1.00 19.29 90 ASP A C 1
ATOM 662 O O . ASP A 1 91 ? 12.176 34.197 11.636 1.00 19.15 90 ASP A O 1
ATOM 667 N N . ILE A 1 92 ? 10.377 34.953 12.752 1.00 18.99 91 ILE A N 1
ATOM 668 C CA . ILE A 1 92 ? 11.139 35.587 13.838 1.00 19.05 91 ILE A CA 1
ATOM 669 C C . ILE A 1 92 ? 10.990 34.748 15.105 1.00 19.79 91 ILE A C 1
ATOM 670 O O . ILE A 1 92 ? 9.889 34.352 15.496 1.00 18.97 91 ILE A O 1
ATOM 675 N N . THR A 1 93 ? 12.101 34.486 15.754 1.00 18.87 92 THR A N 1
ATOM 676 C CA . THR A 1 93 ? 12.132 33.800 17.021 1.00 19.59 92 THR A CA 1
ATOM 677 C C . THR A 1 93 ? 12.712 34.769 18.045 1.00 19.69 92 THR A C 1
ATOM 678 O O . THR A 1 93 ? 13.852 35.152 17.931 1.00 18.16 92 THR A O 1
ATOM 682 N N . LEU A 1 94 ? 11.902 35.175 19.017 1.00 20.43 93 LEU A N 1
ATOM 683 C CA . LEU A 1 94 ? 12.392 35.969 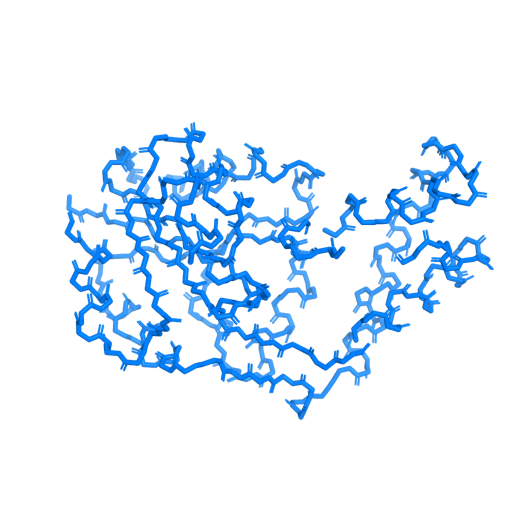20.140 1.00 21.06 93 LEU A CA 1
ATOM 684 C C . LEU A 1 94 ? 13.253 35.086 21.076 1.00 21.27 93 LEU A C 1
ATOM 685 O O . LEU A 1 94 ? 12.866 33.975 21.413 1.00 22.32 93 LEU A O 1
ATOM 690 N N . LEU A 1 95 ? 14.444 35.548 21.461 1.00 20.11 94 LEU A N 1
ATOM 691 C CA . LEU A 1 95 ? 15.331 34.742 22.292 1.00 19.51 94 LEU A CA 1
ATOM 692 C C . LEU A 1 95 ? 14.892 34.730 23.752 1.00 19.67 94 LEU A C 1
ATOM 693 O O . LEU A 1 95 ? 13.983 35.489 24.135 1.00 18.83 94 LEU A O 1
ATOM 698 N N . GLU A 1 96 ? 15.516 33.867 24.563 1.00 19.07 95 GLU A N 1
ATOM 699 C CA . GLU A 1 96 ? 15.014 33.586 25.917 1.00 19.05 95 GLU A CA 1
ATOM 700 C C . GLU A 1 96 ? 15.100 34.825 26.798 1.00 18.77 95 GLU A C 1
ATOM 701 O O . GLU A 1 96 ? 16.156 35.441 26.883 1.00 19.06 95 GLU A O 1
ATOM 707 N N . GLY A 1 97 ? 13.991 35.229 27.399 1.00 18.28 96 GLY A N 1
ATOM 708 C CA . GLY A 1 97 ? 14.008 36.313 28.404 1.00 18.53 96 GLY A CA 1
ATOM 709 C C . GLY A 1 97 ? 14.019 37.746 27.886 1.00 18.79 96 GLY A C 1
ATOM 710 O O . GLY A 1 97 ? 14.047 38.704 28.666 1.00 18.23 96 GLY A O 1
ATOM 711 N N . VAL A 1 98 ? 13.979 37.901 26.567 1.00 18.67 97 VAL A N 1
ATOM 712 C CA . VAL A 1 98 ? 14.161 39.213 25.941 1.00 18.68 97 VAL A CA 1
ATOM 713 C C . VAL A 1 98 ? 13.038 40.209 26.285 1.00 19.16 97 VAL A C 1
ATOM 714 O O . VAL A 1 98 ? 13.314 41.341 26.672 1.00 19.27 97 VAL A O 1
ATOM 718 N N . ARG A 1 99 ? 11.777 39.789 26.167 1.00 19.23 98 ARG A N 1
ATOM 719 C CA . ARG A 1 99 ? 10.677 40.729 26.421 1.00 19.68 98 ARG A CA 1
ATOM 720 C C . ARG A 1 99 ? 10.679 41.167 27.895 1.00 19.84 98 ARG A C 1
ATOM 721 O O . ARG A 1 99 ? 10.515 42.337 28.203 1.00 18.76 98 ARG A O 1
ATOM 729 N N . GLU A 1 100 ? 10.918 40.202 28.788 1.00 20.82 99 GLU A N 1
ATOM 730 C CA . GLU A 1 100 ? 11.016 40.438 30.223 1.00 21.16 99 GLU A CA 1
ATOM 731 C C . GLU A 1 100 ? 12.126 41.444 30.544 1.00 21.00 99 GLU A C 1
ATOM 732 O O . GLU A 1 100 ? 11.938 42.332 31.360 1.00 20.66 99 GLU A O 1
ATOM 738 N N . LEU A 1 101 ? 13.252 41.315 29.859 1.00 19.74 100 LEU A N 1
ATOM 739 C CA . LEU A 1 101 ? 14.404 42.164 30.118 1.00 20.26 100 LEU A CA 1
ATOM 740 C C . LEU A 1 101 ? 14.135 43.595 29.636 1.00 21.12 100 LEU A C 1
ATOM 741 O O . LEU A 1 101 ? 14.473 44.574 30.303 1.00 21.83 100 LEU A O 1
ATOM 746 N N . LEU A 1 102 ? 13.542 43.711 28.454 1.00 21.32 101 LEU A N 1
ATOM 747 C CA . LEU A 1 102 ? 13.250 45.006 27.873 1.00 21.94 101 LEU A CA 1
ATOM 748 C C . LEU A 1 102 ? 12.178 45.731 28.694 1.00 23.17 101 LEU A C 1
ATOM 749 O O . LEU A 1 102 ? 12.292 46.920 28.911 1.00 23.64 101 LEU A O 1
ATOM 754 N N . ASP A 1 103 ? 11.164 45.020 29.179 1.00 24.66 102 ASP A N 1
ATOM 755 C CA . ASP A 1 103 ? 10.205 45.611 30.113 1.00 26.37 102 ASP A CA 1
ATOM 756 C C . ASP A 1 103 ? 10.867 46.158 31.378 1.00 26.32 102 ASP A C 1
ATOM 757 O O . ASP A 1 103 ? 10.502 47.232 31.838 1.00 27.37 102 ASP A O 1
ATOM 762 N N . ALA A 1 104 ? 11.777 45.375 31.954 1.00 26.39 103 ALA A N 1
ATOM 763 C CA . ALA A 1 104 ? 12.483 45.743 33.177 1.00 26.07 103 ALA A CA 1
ATOM 764 C C . ALA A 1 104 ? 13.325 47.002 32.984 1.00 26.50 103 ALA A C 1
ATOM 765 O O . ALA A 1 104 ? 13.399 47.838 33.879 1.00 26.88 103 AL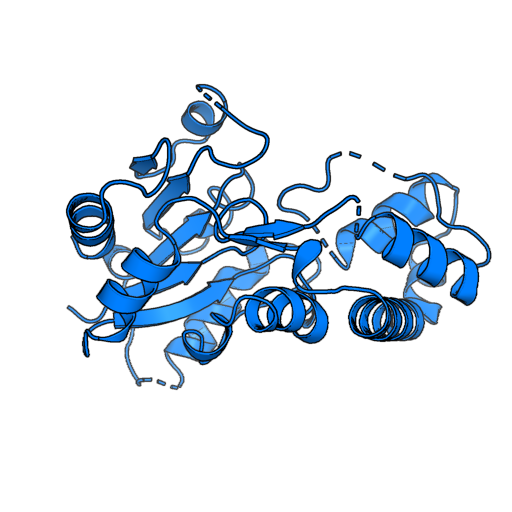A A O 1
ATOM 767 N N . LEU A 1 105 ? 13.971 47.130 31.821 1.00 25.85 104 LEU A N 1
ATOM 768 C CA . LEU A 1 105 ? 14.799 48.282 31.517 1.00 25.92 104 LEU A CA 1
ATOM 769 C C . LEU A 1 105 ? 14.009 49.529 31.165 1.00 26.44 104 LEU A C 1
ATOM 770 O O . LEU A 1 105 ? 14.344 50.638 31.601 1.00 26.47 104 LEU A O 1
ATOM 775 N N . SER A 1 106 ? 12.957 49.354 30.379 1.00 26.53 105 SER A N 1
ATOM 776 C CA . SER A 1 106 ? 12.259 50.484 29.805 1.00 27.24 105 SER A CA 1
ATOM 777 C C . SER A 1 106 ? 11.381 51.197 30.834 1.00 27.77 105 SER A C 1
ATOM 778 O O . SER A 1 106 ? 11.063 52.361 30.665 1.00 28.00 105 SER A O 1
ATOM 781 N N . SER A 1 107 ? 11.006 50.485 31.891 1.00 28.73 106 SER A N 1
ATOM 782 C CA . SER A 1 107 ? 10.244 51.049 32.990 1.00 29.50 106 SER A CA 1
ATOM 783 C C . SER A 1 107 ? 11.079 51.952 33.925 1.00 29.67 106 SER A C 1
ATOM 784 O O . SER A 1 107 ? 10.515 52.690 34.745 1.00 30.05 106 SER A O 1
ATOM 787 N N . ARG A 1 108 ? 12.404 51.884 33.813 1.00 29.90 107 ARG A N 1
ATOM 788 C CA . ARG A 1 108 ? 13.297 52.735 34.600 1.00 29.99 107 ARG A CA 1
ATOM 789 C C . ARG A 1 108 ? 13.584 54.072 33.943 1.00 29.72 107 ARG A C 1
ATOM 790 O O . ARG A 1 108 ? 14.050 54.110 32.814 1.00 29.15 107 ARG A O 1
ATOM 798 N N . SER A 1 109 ? 13.339 55.164 34.675 1.00 29.66 108 SER A N 1
ATOM 799 C CA . SER A 1 109 ? 13.600 56.529 34.195 1.00 29.22 108 SER A CA 1
ATOM 800 C C . SER A 1 109 ? 15.092 56.799 33.990 1.00 28.64 108 SER A C 1
ATOM 801 O O . SER A 1 109 ? 15.459 57.550 33.103 1.00 29.00 108 SER A O 1
ATOM 804 N N . ASP A 1 110 ? 15.942 56.165 34.789 1.00 28.08 109 ASP A N 1
ATOM 805 C CA . ASP A 1 110 ? 17.398 56.350 34.679 1.00 27.48 109 ASP A CA 1
ATOM 806 C C . ASP A 1 110 ? 18.051 55.584 33.511 1.00 26.65 109 ASP A C 1
ATOM 807 O O . ASP A 1 110 ? 19.272 55.650 33.344 1.00 26.47 109 ASP A O 1
ATOM 812 N N . VAL A 1 111 ? 17.256 54.865 32.720 1.00 25.31 110 VAL A N 1
ATOM 813 C CA . VAL A 1 111 ? 17.773 54.075 31.607 1.00 24.80 110 VAL A CA 1
ATOM 814 C C . VAL A 1 111 ? 17.305 54.656 30.275 1.00 23.39 110 VAL A C 1
ATOM 815 O O . VAL A 1 111 ? 16.123 54.939 30.097 1.00 21.62 110 VAL A O 1
ATOM 819 N N . LEU A 1 112 ? 18.239 54.829 29.339 1.00 21.71 111 LEU A N 1
ATOM 820 C CA . LEU A 1 112 ? 17.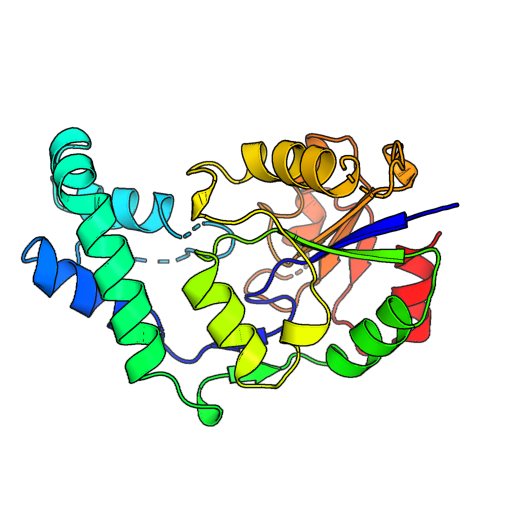858 55.111 27.950 1.00 21.14 111 LEU A CA 1
ATOM 821 C C . LEU A 1 112 ? 18.181 53.897 27.086 1.00 20.26 111 LEU A C 1
ATOM 822 O O . LEU A 1 112 ? 19.323 53.469 27.025 1.00 18.76 111 LEU A O 1
ATOM 827 N N . LEU A 1 113 ? 17.192 53.343 26.405 1.00 20.04 112 LEU A N 1
ATOM 828 C CA . LEU A 1 113 ? 17.461 52.181 25.531 1.00 19.81 112 LEU A CA 1
ATOM 829 C C . LEU A 1 113 ? 17.673 52.637 24.094 1.00 19.79 112 LEU A C 1
ATOM 830 O O . LEU A 1 113 ? 16.956 53.515 23.614 1.00 20.25 112 LEU A O 1
ATOM 835 N N . GLY A 1 114 ? 18.672 52.054 23.429 1.00 19.51 113 GLY A N 1
ATOM 836 C CA . GLY A 1 114 ? 18.866 52.252 21.998 1.00 19.03 113 GLY A CA 1
ATOM 837 C C . GLY A 1 114 ? 19.379 50.995 21.279 1.00 18.89 113 GLY A C 1
ATOM 838 O O . GLY A 1 114 ? 19.787 50.009 21.911 1.00 17.90 113 GLY A O 1
ATOM 839 N N . LEU A 1 115 ? 19.361 51.043 19.948 1.00 17.22 114 LEU A N 1
ATOM 840 C CA . LEU A 1 115 ? 19.818 49.954 19.130 1.00 17.34 114 LEU A CA 1
ATOM 841 C C . LEU A 1 115 ? 21.170 50.319 18.603 1.00 17.87 114 LEU A C 1
ATOM 842 O O . LEU A 1 115 ? 21.389 51.477 18.279 1.00 18.09 114 LEU A O 1
ATOM 847 N N . LEU A 1 116 ? 22.060 49.341 18.507 1.00 18.66 115 LEU A N 1
ATOM 848 C CA . LEU A 1 116 ? 23.323 49.469 17.806 1.00 18.98 115 LEU A CA 1
ATOM 849 C C . LEU A 1 116 ? 23.474 48.173 17.025 1.00 19.56 115 LEU A C 1
ATOM 850 O O . LEU A 1 116 ? 23.751 47.117 17.636 1.00 18.78 115 LEU A O 1
ATOM 855 N N . THR A 1 117 ? 23.225 48.249 15.705 1.00 19.12 116 THR A N 1
ATOM 856 C CA . THR A 1 117 ? 23.000 47.061 14.904 1.00 19.94 116 THR A CA 1
ATOM 857 C C . THR A 1 117 ? 23.570 47.104 13.500 1.00 19.77 116 THR A C 1
ATOM 858 O O . THR A 1 117 ? 23.755 48.185 12.931 1.00 20.08 116 THR A O 1
ATOM 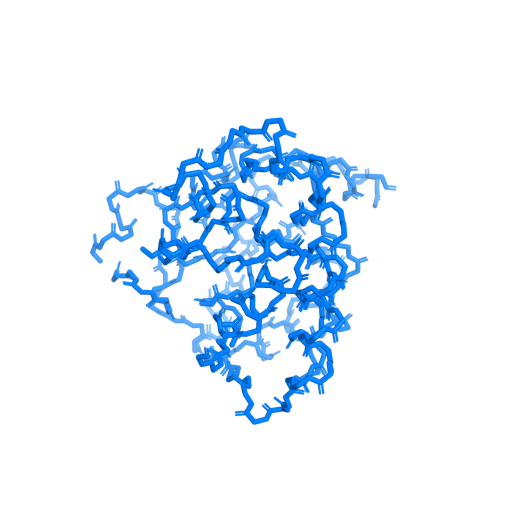862 N N . GLY A 1 118 ? 23.856 45.915 12.951 1.00 19.76 117 GLY A N 1
ATOM 863 C CA . GLY A 1 118 ? 24.325 45.775 11.561 1.00 19.13 117 GLY A CA 1
ATOM 864 C C . GLY A 1 118 ? 23.184 45.865 10.560 1.00 18.67 117 GLY A C 1
ATOM 865 O O . GLY A 1 118 ? 23.412 45.956 9.352 1.00 20.27 117 GLY A O 1
ATOM 866 N N . ASN A 1 119 ? 21.941 45.793 11.035 1.00 18.93 118 ASN A N 1
ATOM 867 C CA . ASN A 1 119 ? 20.789 45.987 10.162 1.00 18.94 118 ASN A CA 1
ATOM 868 C C . ASN A 1 119 ? 20.660 47.449 9.677 1.00 19.11 118 ASN A C 1
ATOM 869 O O . ASN A 1 119 ? 20.934 48.393 10.434 1.00 19.25 118 ASN A O 1
ATOM 874 N N . PHE A 1 120 ? 20.224 47.633 8.423 1.00 18.42 119 PHE A N 1
ATOM 875 C CA . PHE A 1 120 ? 19.632 48.885 8.003 1.00 17.58 119 PHE A CA 1
ATOM 876 C C . PHE A 1 120 ? 18.462 49.108 8.967 1.00 17.93 119 PHE A C 1
ATOM 877 O O . PHE A 1 120 ? 17.834 48.149 9.435 1.00 16.76 119 PHE A O 1
ATOM 885 N N . GLU A 1 121 ? 18.189 50.362 9.303 1.00 18.30 120 GLU A N 1
ATOM 886 C CA . GLU A 1 121 ? 17.133 50.670 10.260 1.00 18.43 120 GLU A CA 1
ATOM 887 C C . GLU A 1 121 ? 15.790 50.115 9.844 1.00 17.76 120 GLU A C 1
ATOM 888 O O . GLU A 1 121 ? 15.076 49.584 10.691 1.00 17.64 120 GLU A O 1
ATOM 894 N N . ALA A 1 122 ? 15.419 50.259 8.575 1.00 17.22 121 ALA A N 1
ATOM 895 C CA . ALA A 1 122 ? 14.050 49.942 8.195 1.00 17.94 121 ALA A CA 1
ATOM 896 C C . ALA A 1 122 ? 13.803 48.436 8.325 1.00 18.25 121 ALA A C 1
ATOM 897 O O . ALA A 1 122 ? 12.736 48.029 8.788 1.00 20.15 121 ALA A O 1
ATOM 899 N N . SER A 1 123 ? 14.800 47.630 7.937 1.00 17.74 122 SER A N 1
ATOM 900 C CA . SER A 1 123 ? 14.684 46.174 8.020 1.00 17.66 122 SER A CA 1
ATOM 901 C C . SER A 1 123 ? 14.947 45.637 9.442 1.00 18.00 122 SER A C 1
ATOM 902 O O . SER A 1 123 ? 14.268 44.700 9.901 1.00 19.52 122 SER A O 1
ATOM 905 N N . GLY A 1 124 ? 15.900 46.230 10.145 1.00 18.49 123 GLY A N 1
ATOM 906 C CA . GLY A 1 124 ? 16.164 45.880 11.556 1.00 18.50 123 GLY A CA 1
ATOM 907 C C . GLY A 1 124 ? 14.918 46.145 12.390 1.00 18.85 123 GLY A C 1
ATOM 908 O O . GLY A 1 124 ? 14.504 45.290 13.200 1.00 19.25 123 GLY A O 1
ATOM 909 N N . ARG A 1 125 ? 14.275 47.301 12.188 1.00 18.17 124 ARG A N 1
ATOM 910 C CA . ARG A 1 125 ? 13.068 47.621 12.974 1.00 17.75 124 ARG A CA 1
ATOM 911 C C . ARG A 1 125 ? 11.864 46.796 12.548 1.00 17.53 124 ARG A C 1
ATOM 912 O O . ARG A 1 125 ? 10.968 46.520 13.374 1.00 17.52 124 ARG A O 1
ATOM 920 N N . HIS A 1 126 ? 11.814 46.370 11.288 1.00 16.82 125 HIS A N 1
ATOM 921 C CA . HIS A 1 126 ? 10.743 45.451 10.868 1.00 15.59 125 HIS A CA 1
ATOM 922 C C . HIS A 1 126 ? 10.899 44.092 11.584 1.00 15.95 125 HIS A C 1
ATOM 923 O O . HIS A 1 126 ? 9.935 43.502 12.051 1.00 17.63 125 HIS A O 1
ATOM 930 N N . LYS A 1 127 ? 12.127 43.613 11.701 1.00 15.17 126 LYS A N 1
ATOM 931 C CA . LYS A 1 127 ? 12.341 42.409 12.495 1.00 15.10 126 LYS A CA 1
ATOM 932 C C . LYS A 1 127 ? 11.804 42.555 13.963 1.00 15.40 126 LYS A C 1
ATOM 933 O O . LYS A 1 127 ? 11.303 41.600 14.553 1.00 16.52 126 LYS A O 1
ATOM 939 N N . LEU A 1 128 ? 12.013 43.722 14.574 1.00 15.23 127 LEU A N 1
ATOM 940 C CA . LEU A 1 128 ? 11.640 43.972 15.969 1.00 14.74 127 LEU A CA 1
ATOM 941 C C . LEU A 1 128 ? 10.122 44.153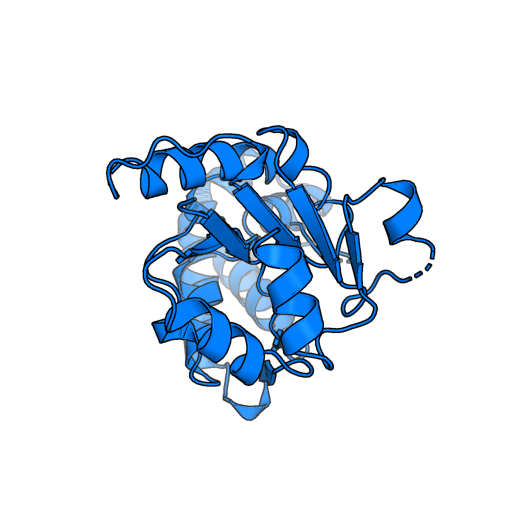 16.075 1.00 15.25 127 LEU A C 1
ATOM 942 O O . LEU A 1 128 ? 9.493 43.741 17.054 1.00 16.36 127 LEU A O 1
ATOM 947 N N . LYS A 1 129 ? 9.530 44.728 15.038 1.00 17.15 128 LYS A N 1
ATOM 948 C CA . LYS A 1 129 ? 8.066 44.970 15.001 1.00 19.07 128 LYS A CA 1
ATOM 949 C C . LYS A 1 129 ? 7.203 43.703 14.913 1.00 18.69 128 LYS A C 1
ATOM 950 O O . LYS A 1 129 ? 6.030 43.639 15.438 1.00 17.41 128 LYS A O 1
ATOM 956 N N . LEU A 1 130 ? 7.698 42.716 14.180 1.00 18.61 129 LEU A N 1
ATOM 957 C CA . LEU A 1 130 ? 6.952 41.449 14.030 1.00 19.20 129 LEU A CA 1
ATOM 958 C C . LEU A 1 130 ? 6.614 40.845 15.390 1.00 18.69 129 LEU A C 1
ATOM 959 O O . LEU A 1 130 ? 5.461 40.684 15.696 1.00 17.93 129 LEU A O 1
ATOM 964 N N . PRO A 1 131 ? 7.611 40.582 16.249 1.00 18.32 130 PRO A N 1
ATOM 965 C CA . PRO A 1 131 ? 7.286 40.159 17.617 1.00 19.24 130 PRO A CA 1
ATOM 966 C C . PRO A 1 131 ? 6.892 41.277 18.616 1.00 19.57 130 PRO A C 1
ATOM 967 O O . PRO A 1 131 ? 6.658 41.002 19.792 1.00 20.41 130 PRO A O 1
ATOM 971 N N . GLY A 1 132 ? 6.790 42.519 18.165 1.00 19.05 131 GLY A N 1
ATOM 972 C CA . GLY A 1 132 ? 6.264 43.589 19.010 1.00 19.77 131 GLY A CA 1
ATOM 973 C C . GLY A 1 132 ? 7.190 44.098 20.094 1.00 19.06 131 GLY A C 1
ATOM 974 O O . GLY A 1 132 ? 6.730 44.363 21.223 1.00 18.83 131 GLY A O 1
ATOM 975 N N . ILE A 1 133 ? 8.484 44.214 19.766 1.00 19.04 132 ILE A N 1
ATOM 976 C CA . ILE A 1 133 ? 9.449 44.793 20.683 1.00 19.66 132 ILE A CA 1
ATOM 977 C C . ILE A 1 133 ? 10.182 46.007 20.095 1.00 19.36 132 ILE A C 1
ATOM 978 O O . ILE A 1 133 ? 11.202 46.419 20.622 1.00 19.24 132 ILE A O 1
ATOM 983 N N . ASP A 1 134 ? 9.679 46.567 19.003 1.00 19.68 133 ASP A N 1
ATOM 984 C CA . ASP A 1 134 ? 10.303 47.765 18.401 1.00 18.87 133 ASP A CA 1
ATOM 985 C C . ASP A 1 134 ? 10.068 48.999 19.270 1.00 18.52 133 ASP A C 1
ATOM 986 O O . ASP A 1 134 ? 10.928 49.896 19.358 1.00 18.00 133 ASP A O 1
ATOM 991 N N . HIS A 1 135 ? 8.878 49.057 19.877 1.00 18.79 134 HIS A N 1
ATOM 992 C CA . HIS A 1 135 ? 8.417 50.197 20.684 1.00 18.88 134 HIS A CA 1
ATOM 993 C C . HIS A 1 135 ? 9.387 50.546 21.852 1.00 19.91 134 HIS A C 1
ATOM 994 O O . HIS A 1 135 ? 9.445 51.702 22.313 1.00 20.25 134 HIS A O 1
ATOM 1001 N N . TYR A 1 136 ? 10.199 49.589 22.283 1.00 19.28 135 TYR A N 1
ATOM 1002 C CA . TYR A 1 136 ? 11.165 49.840 23.346 1.00 19.51 135 TYR A CA 1
ATOM 1003 C C . TYR A 1 136 ? 12.337 50.761 22.941 1.00 19.07 135 TYR A C 1
ATOM 1004 O O . TYR A 1 136 ? 13.049 51.278 23.804 1.00 19.60 135 TYR A O 1
ATOM 1013 N N . PHE A 1 137 ? 12.573 50.933 21.652 1.00 19.30 136 PHE A N 1
ATOM 1014 C CA . PHE A 1 137 ? 13.815 51.552 21.183 1.00 18.44 136 PHE A CA 1
ATOM 1015 C C . PHE A 1 137 ? 13.584 52.900 20.456 1.00 18.88 136 PHE A C 1
ATOM 1016 O O . PHE A 1 137 ? 13.274 52.932 19.264 1.00 18.55 136 PHE A O 1
ATOM 1024 N N . PRO A 1 138 ? 13.749 54.022 21.176 1.00 18.76 137 PRO A N 1
ATOM 1025 C CA . PRO A 1 138 ? 13.466 55.328 20.606 1.00 18.54 137 PRO A CA 1
ATOM 1026 C C . PRO A 1 138 ? 14.491 55.839 19.586 1.00 18.01 137 PRO A C 1
ATOM 1027 O O . PRO A 1 138 ? 14.202 56.794 18.884 1.00 17.86 137 PRO A O 1
ATOM 1031 N N . PHE A 1 139 ? 15.689 55.237 19.516 1.00 17.30 138 PHE A N 1
ATOM 1032 C CA . PHE A 1 139 ? 16.711 55.688 18.584 1.00 17.55 138 PHE A CA 1
ATOM 1033 C C . PHE A 1 139 ? 17.723 54.582 18.417 1.00 16.74 138 PHE A C 1
ATOM 1034 O O . PHE A 1 139 ? 17.652 53.572 19.127 1.00 17.19 138 PHE A O 1
ATOM 1042 N N . GLY A 1 140 ? 18.714 54.768 17.538 1.00 16.29 139 GLY A N 1
ATOM 1043 C CA . GLY A 1 140 ? 19.833 53.835 17.487 1.00 16.87 139 GLY A CA 1
ATOM 1044 C C . GLY A 1 140 ? 20.902 54.282 16.508 1.00 17.02 139 GLY A C 1
ATOM 1045 O O . GLY A 1 140 ? 20.822 55.402 15.987 1.00 17.64 139 GLY A O 1
ATOM 1046 N N . ALA A 1 141 ? 21.956 53.471 16.332 1.00 16.47 140 ALA A N 1
ATOM 1047 C CA . ALA A 1 141 ? 22.823 53.599 15.212 1.00 17.13 140 ALA A CA 1
ATOM 1048 C C . ALA A 1 141 ? 22.713 52.307 14.397 1.00 18.37 140 ALA A C 1
ATOM 1049 O O . ALA A 1 141 ? 22.612 51.193 14.974 1.00 18.04 140 ALA A O 1
ATOM 1051 N N . PHE A 1 142 ? 22.720 52.465 13.066 1.00 18.71 141 PHE A N 1
ATOM 1052 C CA . PHE A 1 142 ? 22.364 51.409 12.106 1.00 18.88 141 PHE A CA 1
ATOM 1053 C C . PHE A 1 142 ? 23.305 51.338 10.901 1.00 19.31 141 PHE A C 1
ATOM 1054 O O . PHE A 1 142 ? 24.228 52.173 10.732 1.00 19.28 141 PHE A O 1
ATOM 1062 N N . ALA A 1 143 ? 23.072 50.357 10.022 1.00 19.80 142 ALA A N 1
ATOM 1063 C CA . ALA A 1 143 ? 23.883 50.219 8.794 1.00 19.90 142 ALA A CA 1
ATOM 1064 C C . ALA A 1 143 ? 23.691 51.383 7.821 1.00 19.85 142 ALA A C 1
ATOM 1065 O O . ALA A 1 143 ? 24.491 51.574 6.903 1.00 20.49 142 ALA A O 1
ATOM 1067 N N . ASP A 1 144 ? 22.643 52.167 8.010 1.00 19.95 143 ASP A N 1
ATOM 1068 C CA . ASP A 1 144 ? 22.526 53.414 7.250 1.00 20.50 143 ASP A CA 1
ATOM 1069 C C . ASP A 1 144 ? 23.652 54.393 7.563 1.00 20.33 143 ASP A C 1
ATOM 1070 O O . ASP A 1 144 ? 23.960 55.274 6.762 1.00 19.77 143 ASP A O 1
ATOM 1075 N N . ASP A 1 145 ? 24.279 54.220 8.715 1.00 20.32 144 ASP A N 1
ATOM 1076 C CA . ASP A 1 145 ? 25.225 55.208 9.240 1.00 20.68 144 ASP A CA 1
ATOM 1077 C C . ASP A 1 145 ? 26.687 54.931 8.941 1.00 21.70 144 ASP A C 1
ATOM 1078 O O . ASP A 1 145 ? 27.509 55.852 8.983 1.00 20.17 144 ASP A O 1
ATOM 1083 N N . ALA A 1 146 ? 27.022 53.673 8.671 1.00 22.35 145 ALA A N 1
ATOM 1084 C CA . ALA A 1 146 ? 28.403 53.298 8.390 1.00 22.68 145 ALA A CA 1
ATOM 1085 C C . ALA A 1 146 ? 28.543 51.889 7.843 1.00 23.00 145 ALA A C 1
ATOM 1086 O O . ALA A 1 146 ? 27.697 51.044 8.060 1.00 23.23 145 ALA A O 1
ATOM 1088 N N . LEU A 1 147 ? 29.673 51.644 7.174 1.00 23.25 146 LEU A N 1
ATOM 1089 C CA . LEU A 1 147 ? 30.037 50.304 6.725 1.00 23.74 146 LEU A CA 1
ATOM 1090 C C . LEU A 1 147 ? 30.841 49.579 7.810 1.00 23.46 146 LEU A C 1
ATOM 1091 O O . LEU A 1 147 ? 30.889 48.363 7.824 1.00 23.65 146 LEU A O 1
ATOM 1096 N N . ASP A 1 148 ? 31.465 50.344 8.714 1.00 23.33 147 ASP A N 1
ATOM 1097 C CA . ASP A 1 148 ? 32.306 49.802 9.784 1.00 23.05 147 ASP A CA 1
ATOM 1098 C C . ASP A 1 148 ? 31.615 49.940 11.138 1.00 22.33 147 ASP A C 1
ATOM 1099 O O . ASP A 1 148 ? 31.259 51.067 11.546 1.00 21.86 147 ASP A O 1
ATOM 1104 N N . ARG A 1 149 ? 31.434 48.807 11.824 1.00 21.79 148 ARG A N 1
ATOM 1105 C CA . ARG A 1 149 ? 30.640 48.746 13.080 1.00 21.75 148 ARG A CA 1
ATOM 1106 C C . ARG A 1 149 ? 31.253 49.671 14.126 1.00 21.51 148 ARG A C 1
ATOM 1107 O O . ARG A 1 149 ? 30.575 50.193 14.997 1.00 19.87 148 ARG A O 1
ATOM 1115 N N . ASN A 1 150 ? 32.559 49.870 14.014 1.00 21.08 149 ASN A N 1
ATOM 1116 C CA . ASN A 1 150 ? 33.316 50.690 14.980 1.00 22.37 149 ASN A CA 1
ATOM 1117 C C . ASN A 1 150 ? 33.093 52.190 14.919 1.00 22.58 149 ASN A C 1
ATOM 1118 O O . ASN A 1 150 ? 33.524 52.899 15.831 1.00 23.50 149 ASN A O 1
ATOM 1123 N N . GLU A 1 151 ? 32.413 52.666 13.876 1.00 22.81 150 GLU A N 1
ATOM 1124 C CA . GLU A 1 151 ? 31.913 54.047 13.824 1.00 22.66 150 GLU A CA 1
ATOM 1125 C C . GLU A 1 151 ? 30.600 54.237 14.604 1.00 21.30 150 GLU A C 1
ATOM 1126 O O . GLU A 1 151 ? 30.323 55.337 15.090 1.00 20.87 150 GLU A O 1
ATOM 1132 N N . LEU A 1 152 ? 29.816 53.167 14.748 1.00 19.98 151 LEU A N 1
ATOM 1133 C CA . LEU A 1 152 ? 28.471 53.250 15.351 1.00 19.92 151 LEU A CA 1
ATOM 1134 C C . LEU A 1 152 ? 28.342 53.723 16.818 1.00 19.22 151 LEU A C 1
ATOM 1135 O O . LEU A 1 152 ? 27.424 54.476 17.130 1.00 19.57 151 LEU A O 1
ATOM 1140 N N . PRO A 1 153 ? 29.233 53.282 17.727 1.00 19.72 152 PRO A N 1
ATOM 1141 C CA . PRO A 1 153 ? 29.129 53.705 19.128 1.00 19.44 152 PRO A CA 1
ATOM 1142 C C . PRO A 1 153 ? 29.206 55.227 19.269 1.00 20.07 152 PRO A C 1
ATOM 1143 O O . PRO A 1 153 ? 28.492 55.805 20.043 1.00 19.27 152 PRO A O 1
ATOM 1147 N N . HIS A 1 154 ? 30.107 55.850 18.523 1.00 20.76 153 HIS A N 1
ATOM 1148 C CA . HIS A 1 154 ? 30.255 57.295 18.554 1.00 21.31 153 HIS A CA 1
ATOM 1149 C C . HIS A 1 154 ? 28.982 57.975 18.129 1.00 20.51 153 HIS A C 1
ATOM 1150 O O . HIS A 1 154 ? 28.497 58.853 18.813 1.00 20.74 153 HIS A O 1
ATOM 1157 N N . ILE A 1 155 ? 28.425 57.515 17.020 1.00 20.08 154 ILE A N 1
ATOM 1158 C CA . ILE A 1 155 ? 27.182 58.040 16.476 1.00 19.84 154 ILE A CA 1
ATOM 1159 C C . ILE A 1 155 ? 26.015 57.883 17.460 1.00 19.50 154 ILE A C 1
ATOM 1160 O O . ILE A 1 155 ? 25.279 58.832 17.708 1.00 19.66 154 ILE A O 1
ATOM 1165 N N . ALA A 1 156 ? 25.850 56.682 18.016 1.00 18.76 155 ALA A N 1
ATOM 1166 C CA . ALA A 1 156 ? 24.845 56.450 19.048 1.00 17.87 155 ALA A CA 1
ATOM 1167 C C . ALA A 1 156 ? 25.079 57.306 20.282 1.00 17.66 155 ALA A C 1
ATOM 1168 O O . ALA A 1 156 ? 24.138 57.828 20.816 1.00 16.65 155 ALA A O 1
ATOM 1170 N N . LEU A 1 157 ? 26.325 57.452 20.744 1.00 17.49 156 LEU A N 1
ATOM 1171 C CA . LEU A 1 157 ? 26.581 58.304 21.915 1.00 17.69 156 LEU A CA 1
ATOM 1172 C C . LEU A 1 157 ? 26.152 59.776 21.669 1.00 17.97 156 LEU A C 1
ATOM 1173 O O . LEU A 1 157 ? 25.461 60.395 22.492 1.00 17.92 156 LEU A O 1
ATOM 1178 N N . GLU A 1 158 ? 26.515 60.315 20.510 1.00 17.74 157 GLU A N 1
ATOM 1179 C CA . GLU A 1 158 ? 26.133 61.680 20.135 1.00 17.62 157 GLU A CA 1
ATOM 1180 C C . GLU A 1 158 ? 24.621 61.853 20.095 1.00 16.68 157 GLU A C 1
ATOM 1181 O O . GLU A 1 158 ? 24.095 62.846 20.605 1.00 16.00 157 GLU A O 1
ATOM 1187 N N . ARG A 1 159 ? 23.939 60.896 19.489 1.00 16.52 158 ARG A N 1
ATOM 1188 C CA . ARG A 1 159 ? 22.476 60.936 19.414 1.00 17.05 158 ARG A CA 1
ATOM 1189 C C . ARG A 1 159 ? 21.832 60.867 20.789 1.00 17.38 158 ARG A C 1
ATOM 1190 O O . ARG A 1 159 ? 20.846 61.550 21.052 1.00 18.40 158 ARG A O 1
ATOM 1198 N N . ALA A 1 160 ? 22.355 60.018 21.661 1.00 17.69 159 ALA A N 1
ATOM 1199 C CA . ALA A 1 160 ? 21.781 59.866 23.001 1.00 18.20 159 ALA A CA 1
ATOM 1200 C C . ALA A 1 160 ? 21.936 61.186 23.787 1.00 19.11 159 ALA A C 1
ATOM 1201 O O . ALA A 1 160 ? 21.009 61.662 24.433 1.00 19.06 159 ALA A O 1
ATOM 1203 N N . ARG A 1 161 ? 23.127 61.760 23.719 1.00 20.66 160 ARG A N 1
ATOM 1204 C CA . ARG A 1 161 ? 23.448 63.022 24.404 1.00 22.18 160 ARG A CA 1
ATOM 1205 C C . ARG A 1 161 ? 22.546 64.193 23.928 1.00 22.11 160 ARG A C 1
ATOM 1206 O O . ARG A 1 161 ? 22.083 64.997 24.737 1.00 22.49 160 ARG A O 1
ATOM 1214 N N . ARG A 1 162 ? 22.268 64.253 22.628 1.00 22.00 161 ARG A N 1
ATOM 1215 C CA . ARG A 1 162 ? 21.404 65.275 22.061 1.00 22.28 161 ARG A CA 1
ATOM 1216 C C . ARG A 1 162 ? 19.947 65.062 22.494 1.00 22.65 161 ARG A C 1
ATOM 1217 O O . ARG A 1 162 ? 19.167 66.006 22.582 1.00 21.85 161 ARG A O 1
ATOM 1233 N N . THR A 1 164 ? 18.938 63.479 25.555 1.00 23.86 163 THR A N 1
ATOM 1234 C CA . THR A 1 164 ? 18.727 63.573 26.992 1.00 23.24 163 THR A CA 1
ATOM 1235 C C . THR A 1 164 ? 19.504 64.722 27.653 1.00 22.92 163 THR A C 1
ATOM 1236 O O . THR A 1 164 ? 19.171 65.134 28.758 1.00 22.97 163 THR A O 1
ATOM 1240 N N . GLY A 1 165 ? 20.543 65.225 26.991 1.00 22.60 164 GLY A N 1
ATOM 1241 C CA . GLY A 1 165 ? 21.479 66.148 27.624 1.00 21.76 164 GLY A CA 1
ATOM 1242 C C . GLY A 1 165 ? 22.425 65.464 28.592 1.00 22.46 164 GLY A C 1
ATOM 1243 O O . GLY A 1 165 ? 23.214 66.114 29.273 1.00 21.06 164 GLY A O 1
ATOM 1244 N N . ALA A 1 166 ? 22.353 64.137 28.665 1.00 23.40 165 ALA A N 1
ATOM 1245 C CA . ALA A 1 166 ? 23.234 63.370 29.538 1.00 24.43 165 ALA A CA 1
ATOM 1246 C C . ALA A 1 166 ? 24.595 63.216 28.890 1.00 25.43 165 ALA A C 1
ATOM 1247 O O . ALA A 1 166 ? 24.690 62.825 27.742 1.00 26.98 165 ALA A O 1
ATOM 1249 N N . ASN A 1 167 ? 25.653 63.479 29.638 1.00 26.98 166 ASN A N 1
ATOM 1250 C CA . ASN A 1 167 ? 27.004 63.241 29.150 1.00 27.90 166 ASN A CA 1
ATOM 1251 C C . ASN A 1 167 ? 27.468 61.913 29.722 1.00 27.33 166 ASN A C 1
ATOM 1252 O O . ASN A 1 167 ? 28.157 61.887 30.743 1.00 29.29 166 ASN A O 1
ATOM 1257 N N . TYR A 1 168 ? 27.064 60.810 29.092 1.00 25.98 167 TYR A N 1
ATOM 1258 C CA . TYR A 1 168 ? 27.345 59.469 29.632 1.00 24.61 167 TYR A CA 1
ATOM 1259 C C . TYR A 1 168 ? 28.829 59.248 29.700 1.00 23.80 167 TYR A C 1
ATOM 1260 O O . TYR A 1 168 ? 29.519 59.466 28.710 1.00 23.41 167 TYR A O 1
ATOM 1269 N N . SER A 1 169 ? 29.323 58.834 30.864 1.00 23.88 168 SER A N 1
ATOM 1270 C CA . SER A 1 169 ? 30.723 58.435 31.003 1.00 23.86 168 SER A CA 1
ATOM 1271 C C . SER A 1 169 ? 30.856 56.968 30.594 1.00 23.63 168 SER A C 1
ATOM 1272 O O . SER A 1 169 ? 29.849 56.251 30.538 1.00 22.96 168 SER A O 1
ATOM 1275 N N . PRO A 1 170 ? 32.084 56.502 30.334 1.00 23.74 169 PRO A N 1
ATOM 1276 C CA . PRO A 1 170 ? 32.287 55.126 29.879 1.00 23.97 169 PRO A CA 1
ATOM 1277 C C . PRO A 1 170 ? 31.582 54.061 30.736 1.00 23.44 169 PRO A C 1
ATOM 1278 O O . PRO A 1 170 ? 30.948 53.158 30.183 1.00 24.67 169 PRO A O 1
ATOM 1282 N N . SER A 1 171 ? 31.634 54.191 32.064 1.00 22.95 170 SER A N 1
ATOM 1283 C CA . SER A 1 171 ? 31.027 53.196 32.945 1.00 22.21 170 SER A CA 1
ATOM 1284 C C . SER A 1 171 ? 29.526 53.254 32.916 1.00 21.48 170 SER A C 1
ATOM 1285 O O . SER A 1 171 ? 28.888 52.342 33.431 1.00 20.61 170 SER A O 1
ATOM 1288 N N . GLN A 1 172 ? 28.981 54.337 32.366 1.00 20.58 171 GLN A N 1
ATOM 1289 C CA . GLN A 1 172 ? 27.519 54.486 32.183 1.00 21.79 171 GLN A CA 1
ATOM 1290 C C . GLN A 1 172 ? 26.986 54.001 30.822 1.00 21.07 171 GLN A C 1
ATOM 1291 O O . GLN A 1 172 ? 25.804 54.103 30.549 1.00 19.83 171 GLN A O 1
ATOM 1297 N N . ILE A 1 173 ? 27.864 53.488 29.971 1.00 21.08 172 ILE A N 1
ATOM 1298 C CA . ILE A 1 173 ? 27.470 53.026 28.649 1.00 21.43 172 ILE A CA 1
ATOM 1299 C C . ILE A 1 173 ? 27.634 51.508 28.569 1.00 21.02 172 ILE A C 1
ATOM 1300 O O . ILE A 1 173 ? 28.696 50.975 28.866 1.00 20.43 172 ILE A O 1
ATOM 1305 N N . VAL A 1 174 ? 26.565 50.836 28.165 1.00 20.47 173 VAL A N 1
ATOM 1306 C CA . VAL A 1 174 ? 26.536 49.374 28.095 1.00 20.65 173 VAL A CA 1
ATOM 1307 C C . VAL A 1 174 ? 26.158 48.954 26.674 1.00 19.80 173 VAL A C 1
ATOM 1308 O O . VAL A 1 174 ? 25.117 49.368 26.133 1.00 18.90 173 VAL A O 1
ATOM 1312 N N . ILE A 1 175 ? 27.032 48.154 26.073 1.00 19.81 174 ILE A N 1
ATOM 1313 C CA . ILE A 1 175 ? 26.824 47.671 24.734 1.00 20.34 174 ILE A CA 1
ATOM 1314 C C . ILE A 1 175 ? 26.683 46.161 24.734 1.00 19.95 174 ILE A C 1
ATOM 1315 O O . ILE A 1 175 ? 27.576 45.447 25.179 1.00 20.32 174 ILE A O 1
ATOM 1320 N N . ILE A 1 176 ? 25.546 45.689 24.225 1.00 19.70 175 ILE A N 1
ATOM 1321 C CA . ILE A 1 176 ? 25.170 44.280 24.335 1.00 19.47 175 ILE A CA 1
ATOM 1322 C C . ILE A 1 176 ? 25.060 43.608 22.959 1.00 19.84 175 ILE A C 1
ATOM 1323 O O . ILE A 1 176 ? 24.331 44.097 22.065 1.00 20.03 175 ILE A O 1
ATOM 1328 N N . GLY A 1 177 ? 25.725 42.457 22.829 1.00 18.86 176 GLY A N 1
ATOM 1329 C CA . GLY A 1 177 ? 25.637 41.617 21.636 1.00 18.73 176 GLY A CA 1
ATOM 1330 C C . GLY A 1 177 ? 26.227 40.223 21.759 1.00 18.42 176 GLY A C 1
ATOM 1331 O O . GLY A 1 177 ? 26.683 39.826 22.822 1.00 18.05 176 GLY A O 1
ATOM 1332 N N . ASP A 1 178 ? 26.263 39.508 20.632 1.00 18.67 177 ASP A N 1
ATOM 1333 C CA . ASP A 1 178 ? 26.559 38.071 20.573 1.00 17.25 177 ASP A CA 1
ATOM 1334 C C . ASP A 1 178 ? 27.825 37.657 19.817 1.00 17.53 177 ASP A C 1
ATOM 1335 O O . ASP A 1 178 ? 28.054 36.453 19.669 1.00 16.91 177 ASP A O 1
ATOM 1340 N N . THR A 1 179 ? 28.633 38.628 19.347 1.00 16.56 178 THR A N 1
ATOM 1341 C CA . THR A 1 179 ? 29.848 38.327 18.573 1.00 17.01 178 THR A CA 1
ATOM 1342 C C . THR A 1 179 ? 31.031 39.159 18.993 1.00 17.50 178 THR A C 1
ATOM 1343 O O . THR A 1 179 ? 30.912 40.138 19.736 1.00 17.31 178 THR A O 1
ATOM 1347 N N . GLU A 1 180 ? 32.201 38.784 18.469 1.00 19.45 179 GLU A N 1
ATOM 1348 C CA . GLU A 1 180 ? 33.403 39.565 18.696 1.00 20.75 179 GLU A CA 1
ATOM 1349 C C . GLU A 1 180 ? 33.244 41.018 18.227 1.00 21.13 179 GLU A C 1
ATOM 1350 O O . GLU A 1 180 ? 33.900 41.904 18.754 1.00 20.93 179 GLU A O 1
ATOM 1356 N N . HIS A 1 181 ? 32.370 41.255 17.245 1.00 20.59 180 HIS A N 1
ATOM 1357 C CA . HIS A 1 181 ? 32.221 42.598 16.677 1.00 20.88 180 HIS A CA 1
ATOM 1358 C C . HIS A 1 181 ? 31.505 43.529 17.651 1.00 20.30 180 HIS A C 1
ATOM 1359 O O . HIS A 1 181 ? 31.809 44.718 17.731 1.00 19.91 180 HIS A O 1
ATOM 1366 N N . ASP A 1 182 ? 30.536 42.981 18.376 1.00 20.67 181 ASP A N 1
ATOM 1367 C CA . ASP A 1 182 ? 29.878 43.691 19.442 1.00 20.49 181 ASP A CA 1
ATOM 1368 C C . ASP A 1 182 ? 30.881 44.069 20.534 1.00 20.39 181 ASP A C 1
ATOM 1369 O O . ASP A 1 182 ? 30.968 45.226 20.949 1.00 19.52 181 ASP A O 1
ATOM 1374 N N . ILE A 1 183 ? 31.652 43.099 20.961 1.00 19.31 182 ILE A N 1
ATOM 1375 C CA . ILE A 1 183 ? 32.573 43.340 22.035 1.00 19.88 182 ILE A CA 1
ATOM 1376 C C . ILE A 1 183 ? 33.587 44.402 21.607 1.00 19.92 182 ILE A C 1
ATOM 1377 O O . ILE A 1 183 ? 33.995 45.275 22.394 1.00 20.07 182 ILE A O 1
ATOM 1382 N N . ARG A 1 184 ? 34.014 44.315 20.356 1.00 20.41 183 ARG A N 1
ATOM 1383 C CA A ARG A 1 184 ? 35.101 45.151 19.850 0.50 20.56 183 ARG A CA 1
ATOM 1384 C CA B ARG A 1 184 ? 35.113 45.149 19.896 0.50 20.40 183 ARG A CA 1
ATOM 1385 C C . ARG A 1 184 ? 34.605 46.581 19.684 1.00 20.80 183 ARG A C 1
ATOM 1386 O O . ARG A 1 184 ? 35.286 47.528 19.996 1.00 21.80 183 ARG A O 1
ATOM 1401 N N . CYS A 1 185 ? 33.379 46.742 19.212 1.00 21.72 184 CYS A N 1
ATOM 1402 C CA . CYS A 1 185 ? 32.914 48.133 18.975 1.00 22.43 184 CYS A CA 1
ATOM 1403 C C . CYS A 1 185 ? 32.728 48.909 20.301 1.00 22.03 184 CYS A C 1
ATOM 1404 O O . CYS A 1 185 ? 32.880 50.129 20.335 1.00 21.78 184 CYS A O 1
ATOM 1407 N N . ALA A 1 186 ? 32.477 48.191 21.394 1.00 22.19 185 ALA A N 1
ATOM 1408 C CA . ALA A 1 186 ? 32.358 48.802 22.717 1.00 21.57 185 ALA A CA 1
ATOM 1409 C C . ALA A 1 186 ? 33.655 49.456 23.177 1.00 21.37 185 ALA A C 1
ATOM 1410 O O . ALA A 1 186 ? 33.642 50.442 23.913 1.00 20.18 185 ALA A O 1
ATOM 1412 N N . ARG A 1 187 ? 34.784 48.916 22.742 1.00 22.61 186 ARG A N 1
ATOM 1413 C CA . ARG A 1 187 ? 36.078 49.453 23.130 1.00 23.52 186 ARG A CA 1
ATOM 1414 C C . ARG A 1 187 ? 36.269 50.887 22.617 1.00 23.17 186 ARG A C 1
ATOM 1415 O O . ARG A 1 187 ? 37.031 51.659 23.201 1.00 22.01 186 ARG A O 1
ATOM 1423 N N . GLU A 1 188 ? 35.555 51.248 21.549 1.00 22.44 187 GLU A N 1
ATOM 1424 C CA . GLU A 1 188 ? 35.584 52.614 21.008 1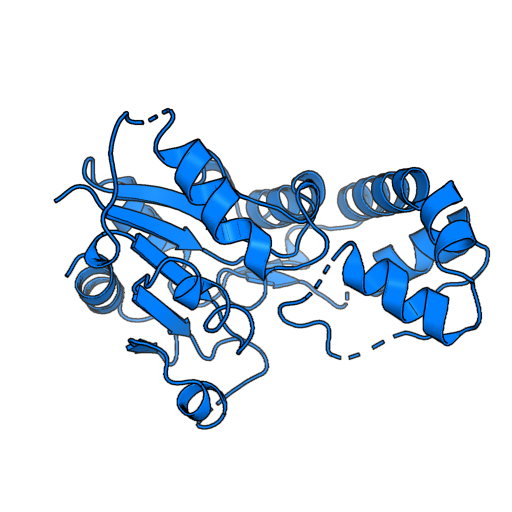.00 22.09 187 GLU A CA 1
ATOM 1425 C C . GLU A 1 188 ? 35.277 53.682 22.050 1.00 21.43 187 GLU A C 1
ATOM 1426 O O . GLU A 1 188 ? 35.847 54.764 21.999 1.00 21.02 187 GLU A O 1
ATOM 1432 N N . LEU A 1 189 ? 34.399 53.367 22.998 1.00 21.16 188 LEU A N 1
ATOM 1433 C CA . LEU A 1 189 ? 34.003 54.337 24.009 1.00 21.11 188 LEU A CA 1
ATOM 1434 C C . LEU A 1 189 ? 34.496 53.968 25.394 1.00 21.15 188 LEU A C 1
ATOM 1435 O O . LEU A 1 189 ? 34.081 54.601 26.373 1.00 20.82 188 LEU A O 1
ATOM 1440 N N . ASP A 1 190 ? 35.379 52.963 25.463 1.00 21.07 189 ASP A N 1
ATOM 1441 C CA A ASP A 1 190 ? 35.715 52.269 26.719 0.50 20.79 189 ASP A CA 1
ATOM 1442 C CA B ASP A 1 190 ? 35.708 52.285 26.724 0.50 20.99 189 ASP A CA 1
ATOM 1443 C C . ASP A 1 190 ? 34.435 51.895 27.476 1.00 20.71 189 ASP A C 1
ATOM 1444 O O . ASP A 1 190 ? 34.363 51.981 28.705 1.00 20.06 189 ASP A O 1
ATOM 1453 N N . ALA A 1 191 ? 33.425 51.452 26.735 1.00 20.23 190 ALA A N 1
ATOM 1454 C CA . ALA A 1 191 ? 32.131 51.132 27.342 1.00 19.96 190 ALA A CA 1
ATOM 1455 C C . ALA A 1 191 ? 32.135 49.743 27.975 1.00 20.50 190 ALA A C 1
ATOM 1456 O O . ALA A 1 191 ? 33.074 48.965 27.776 1.00 20.30 190 ALA A O 1
ATOM 1458 N N . ARG A 1 192 ? 31.099 49.453 28.762 1.00 19.75 191 ARG A N 1
ATOM 1459 C CA . ARG A 1 192 ? 30.953 48.129 29.355 1.00 20.54 191 ARG A CA 1
ATOM 1460 C C . ARG A 1 192 ? 30.285 47.216 28.327 1.00 20.56 191 ARG A C 1
ATOM 1461 O O . ARG A 1 192 ? 29.139 47.461 27.931 1.00 21.12 191 ARG A O 1
ATOM 1469 N N . SER A 1 193 ? 30.981 46.169 27.906 1.00 20.03 192 SER A N 1
ATOM 1470 C CA . SER A 1 193 ? 30.444 45.201 26.972 1.00 20.10 192 SER A CA 1
ATOM 1471 C C . SER A 1 193 ? 29.846 44.052 27.749 1.00 20.17 192 SER A C 1
ATOM 1472 O O . SER A 1 193 ? 30.447 43.559 28.704 1.00 20.16 192 SER A O 1
ATOM 1475 N N . ILE A 1 194 ? 28.619 43.675 27.375 1.00 19.21 193 ILE A N 1
ATOM 1476 C CA . ILE A 1 194 ? 28.018 42.446 27.863 1.00 20.82 193 ILE A CA 1
ATOM 1477 C C . ILE A 1 194 ? 27.774 41.566 26.638 1.00 20.66 193 ILE A C 1
ATOM 1478 O O . ILE A 1 194 ? 27.021 41.938 25.747 1.00 22.02 193 ILE A O 1
ATOM 1483 N N . ALA A 1 195 ? 28.424 40.416 26.591 1.00 20.26 194 ALA A N 1
ATOM 1484 C CA . ALA A 1 195 ? 28.276 39.480 25.484 1.00 20.16 194 ALA A CA 1
ATOM 1485 C C . ALA A 1 195 ? 27.328 38.395 25.941 1.00 19.73 194 ALA A C 1
ATOM 1486 O O . ALA A 1 195 ? 27.350 38.010 27.128 1.00 21.13 194 ALA A O 1
ATOM 1488 N N . VAL A 1 196 ? 26.504 37.909 25.009 1.00 19.81 195 VAL A N 1
ATOM 1489 C CA . VAL A 1 196 ? 25.567 36.828 25.270 1.00 18.25 195 VAL A CA 1
ATOM 1490 C C . VAL A 1 196 ? 25.758 35.756 24.197 1.00 17.78 195 VAL A C 1
ATOM 1491 O O . VAL A 1 196 ? 25.814 36.059 23.003 1.00 16.56 195 VAL A O 1
ATOM 1495 N N . ALA A 1 197 ? 25.923 34.498 24.624 1.00 18.89 196 ALA A N 1
ATOM 1496 C CA . ALA A 1 197 ? 26.340 33.414 23.719 1.00 18.42 196 ALA A CA 1
ATOM 1497 C C . ALA A 1 197 ? 25.130 32.720 23.110 1.00 18.78 196 ALA A C 1
ATOM 1498 O O . ALA A 1 197 ? 25.057 31.483 23.049 1.00 18.80 196 ALA A O 1
ATOM 1500 N N . THR A 1 198 ? 24.187 33.535 22.639 1.00 17.93 197 THR A N 1
ATOM 1501 C CA . THR A 1 198 ? 22.956 33.053 22.005 1.00 18.93 197 THR A CA 1
ATOM 1502 C C . THR A 1 198 ? 23.008 33.146 20.468 1.00 19.70 197 THR A C 1
ATOM 1503 O O . THR A 1 198 ? 22.014 32.928 19.787 1.00 20.48 197 THR A O 1
ATOM 1507 N N . GLY A 1 199 ? 24.192 33.432 19.913 1.00 20.08 198 GLY A N 1
ATOM 1508 C CA . GLY A 1 199 ? 24.355 33.405 18.471 1.00 20.14 198 GLY A CA 1
ATOM 1509 C C . GLY A 1 199 ? 25.159 32.199 18.072 1.00 21.32 198 GLY A C 1
ATOM 1510 O O . GLY A 1 199 ? 25.036 31.102 18.682 1.00 21.96 198 GLY A O 1
ATOM 1511 N N . ASN A 1 200 ? 26.031 32.393 17.095 1.00 20.58 199 ASN A N 1
ATOM 1512 C CA . ASN A 1 200 ? 26.82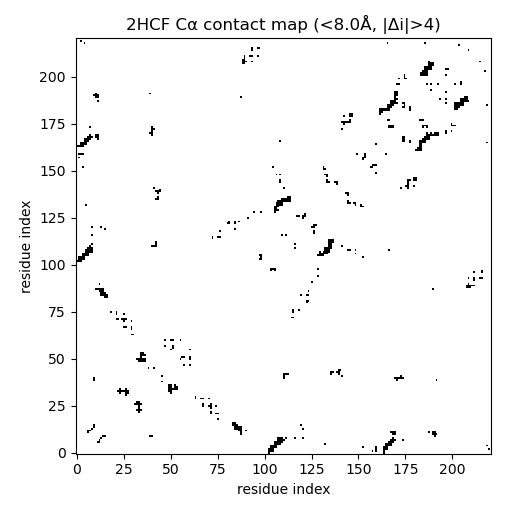2 31.298 16.583 1.00 21.31 199 ASN A CA 1
ATOM 1513 C C . ASN A 1 200 ? 28.157 31.088 17.297 1.00 20.54 199 ASN A C 1
ATOM 1514 O O . ASN A 1 200 ? 28.926 30.241 16.889 1.00 19.79 199 ASN A O 1
ATOM 1519 N N . PHE A 1 201 ? 28.396 31.807 18.396 1.00 19.94 200 PHE A N 1
ATOM 1520 C CA . PHE A 1 201 ? 29.716 31.750 19.091 1.00 20.22 200 PHE A CA 1
ATOM 1521 C C . PHE A 1 201 ? 29.509 31.359 20.536 1.00 20.13 200 PHE A C 1
ATOM 1522 O O . PHE A 1 201 ? 28.646 31.903 21.221 1.00 19.89 200 PHE A O 1
ATOM 1530 N N . THR A 1 202 ? 30.274 30.378 20.971 1.00 20.16 201 THR A N 1
ATOM 1531 C CA . THR A 1 202 ? 30.156 29.856 22.334 1.00 20.26 201 THR A CA 1
ATOM 1532 C C . THR A 1 202 ? 30.789 30.835 23.349 1.00 20.70 201 THR A C 1
ATOM 1533 O O . THR A 1 202 ? 31.540 31.738 22.970 1.00 20.31 201 THR A O 1
ATOM 1545 N N . GLU A 1 204 ? 33.153 30.034 25.324 1.00 20.64 203 GLU A N 1
ATOM 1546 C CA . GLU A 1 204 ? 34.600 29.832 25.180 1.00 22.50 203 GLU A CA 1
ATOM 1547 C C . GLU A 1 204 ? 35.158 30.682 24.063 1.00 20.89 203 GLU A C 1
ATOM 1548 O O . GLU A 1 204 ? 36.210 31.257 24.206 1.00 20.57 203 GLU A O 1
ATOM 1554 N N . GLU A 1 205 ? 34.437 30.754 22.952 1.00 20.10 204 GLU A N 1
ATOM 1555 C CA . GLU A 1 205 ? 34.877 31.575 21.833 1.00 21.09 204 GLU A CA 1
ATOM 1556 C C . GLU A 1 205 ? 34.856 33.073 22.194 1.00 20.19 204 GLU A C 1
ATOM 1557 O O . GLU A 1 205 ? 35.834 33.787 21.993 1.00 20.75 204 GLU A O 1
ATOM 1563 N N . LEU A 1 206 ? 33.734 33.527 22.737 1.00 19.52 205 LEU A N 1
ATOM 1564 C CA . LEU A 1 206 ? 33.553 34.934 23.091 1.00 19.23 205 LEU A CA 1
ATOM 1565 C C . LEU A 1 206 ? 34.492 35.438 24.173 1.00 19.58 205 LEU A C 1
ATOM 1566 O O . LEU A 1 206 ? 34.843 36.606 24.190 1.00 20.19 205 LEU A O 1
ATOM 1571 N N . ALA A 1 207 ? 34.936 34.545 25.050 1.00 20.31 206 ALA A N 1
ATOM 1572 C CA . ALA A 1 207 ? 35.727 34.917 26.185 1.00 20.58 206 ALA A CA 1
ATOM 1573 C C . ALA A 1 207 ? 37.140 35.397 25.781 1.00 21.60 206 ALA A C 1
ATOM 1574 O O . ALA A 1 207 ? 37.781 36.169 26.500 1.00 21.89 206 ALA A O 1
ATOM 1576 N N . ARG A 1 208 ? 37.619 34.942 24.631 1.00 22.69 207 ARG A N 1
ATOM 1577 C CA . ARG A 1 208 ? 38.923 35.346 24.124 1.00 24.35 207 ARG A CA 1
ATOM 1578 C C . ARG A 1 208 ? 38.984 36.823 23.703 1.00 23.65 207 ARG A C 1
ATOM 1579 O O . ARG A 1 208 ? 40.075 37.360 23.497 1.00 23.83 207 ARG A O 1
ATOM 1587 N N . HIS A 1 209 ? 37.819 37.461 23.569 1.00 23.68 208 HIS A N 1
ATOM 1588 C CA . HIS A 1 209 ? 37.724 38.861 23.199 1.00 23.93 208 HIS A CA 1
ATOM 1589 C C . HIS A 1 209 ? 37.531 39.773 24.391 1.00 24.50 208 HIS A C 1
ATOM 1590 O O . HIS A 1 209 ? 37.421 40.977 24.231 1.00 24.67 208 HIS A O 1
ATOM 1597 N N . LYS A 1 210 ? 37.496 39.189 25.586 1.00 24.91 209 LYS A N 1
ATOM 1598 C CA . LYS A 1 210 ? 37.538 39.922 26.848 1.00 24.80 209 LYS A CA 1
ATOM 1599 C C . LYS A 1 210 ? 36.336 40.831 27.049 1.00 23.84 209 LYS A C 1
ATOM 1600 O O . LYS A 1 210 ? 36.483 42.027 27.344 1.00 23.81 209 LYS A O 1
ATOM 1606 N N . PRO A 1 211 ? 35.129 40.268 26.921 1.00 23.02 210 PRO A N 1
ATOM 1607 C CA . PRO A 1 211 ? 33.954 41.054 27.213 1.00 22.80 210 PRO A CA 1
ATOM 1608 C C . PRO A 1 211 ? 33.937 41.383 28.694 1.00 22.80 210 PRO A C 1
ATOM 1609 O O . PRO A 1 211 ? 34.481 40.637 29.492 1.00 22.63 210 PRO A O 1
ATOM 1613 N N . GLY A 1 212 ? 33.303 42.482 29.076 1.00 22.84 211 GLY A N 1
ATOM 1614 C CA . GLY A 1 212 ? 33.251 42.852 30.478 1.00 22.27 211 GLY A CA 1
ATOM 1615 C C . GLY A 1 212 ? 32.447 41.856 31.266 1.00 22.53 211 GLY A C 1
ATOM 1616 O O . GLY A 1 212 ? 32.782 41.538 32.393 1.00 22.32 211 GLY A O 1
ATOM 1617 N N . THR A 1 213 ? 31.354 41.385 30.676 1.00 21.91 212 THR A N 1
ATOM 1618 C CA . THR A 1 213 ? 30.563 40.318 31.253 1.00 22.64 212 THR A CA 1
ATOM 1619 C C . THR A 1 213 ? 30.145 39.407 30.122 1.00 22.17 212 THR A C 1
ATOM 1620 O O . THR A 1 213 ? 30.031 39.873 28.972 1.00 22.23 212 THR A O 1
ATOM 1624 N N . LEU A 1 214 ? 29.903 38.132 30.459 1.00 21.36 213 LEU A N 1
ATOM 1625 C CA . LEU A 1 214 ? 29.487 37.092 29.513 1.00 19.92 213 LEU A CA 1
ATOM 1626 C C . LEU A 1 214 ? 28.372 36.201 30.079 1.00 19.07 213 LEU A C 1
ATOM 1627 O O . LEU A 1 214 ? 28.524 35.516 31.110 1.00 17.02 213 LEU A O 1
ATOM 1632 N N . PHE A 1 215 ? 27.243 36.235 29.396 1.00 18.37 214 PHE A N 1
ATOM 1633 C CA . PHE A 1 215 ? 26.074 35.445 29.708 1.00 19.01 214 PHE A CA 1
ATOM 1634 C C . PHE A 1 215 ? 25.881 34.298 28.730 1.00 18.85 214 PHE A C 1
ATOM 1635 O O . PHE A 1 215 ? 26.181 34.425 27.568 1.00 17.88 214 PHE A O 1
ATOM 1643 N N . LYS A 1 216 ? 25.284 33.216 29.203 1.00 19.11 215 LYS A N 1
ATOM 1644 C CA . LYS A 1 216 ? 24.848 32.153 28.323 1.00 19.04 215 LYS A CA 1
ATOM 1645 C C . LYS A 1 216 ? 23.613 32.603 27.589 1.00 19.07 215 LYS A C 1
ATOM 1646 O O . LYS A 1 216 ? 23.477 32.411 26.372 1.00 18.84 215 LYS A O 1
ATOM 1652 N N . ASN A 1 217 ? 22.696 33.191 28.342 1.00 19.30 216 ASN A N 1
ATOM 1653 C CA . ASN A 1 217 ? 21.450 33.686 27.793 1.00 18.29 216 ASN A CA 1
ATOM 1654 C C . ASN A 1 217 ? 20.853 34.677 28.797 1.00 19.21 216 ASN A C 1
ATOM 1655 O O . ASN A 1 217 ? 21.465 34.926 29.833 1.00 19.63 216 ASN A O 1
ATOM 1660 N N . PHE A 1 218 ? 19.661 35.205 28.525 1.00 19.01 217 PHE A N 1
ATOM 1661 C CA . PHE A 1 218 ? 19.061 36.212 29.405 1.00 19.40 217 PHE A CA 1
ATOM 1662 C C . PHE A 1 218 ? 17.870 35.651 30.200 1.00 19.56 217 PHE A C 1
ATOM 1663 O O . PHE A 1 218 ? 16.961 36.394 30.550 1.00 18.94 217 PHE A O 1
ATOM 1671 N N . ALA A 1 219 ? 17.880 34.350 30.498 1.00 19.83 218 ALA A N 1
ATOM 1672 C CA . ALA A 1 219 ? 16.833 33.735 31.306 1.00 19.96 218 ALA A CA 1
ATOM 1673 C C . ALA A 1 219 ? 16.600 34.397 32.661 1.00 20.01 218 ALA A C 1
ATOM 1674 O O . ALA A 1 219 ? 15.450 34.545 33.064 1.00 20.80 218 ALA A O 1
ATOM 1676 N N . GLU A 1 220 ? 17.667 34.785 33.361 1.00 19.83 219 GLU A N 1
ATOM 1677 C CA . GLU A 1 220 ? 17.533 35.345 34.731 1.00 19.75 219 GLU A CA 1
ATOM 1678 C C . GLU A 1 220 ? 17.454 36.871 34.705 1.00 19.38 219 GLU A C 1
ATOM 1679 O O . GLU A 1 220 ? 18.444 37.566 34.871 1.00 19.68 219 GLU A O 1
ATOM 1685 N N . THR A 1 221 ? 16.248 37.395 34.502 1.00 19.75 220 THR A N 1
ATOM 1686 C CA . THR A 1 221 ? 16.059 38.827 34.257 1.00 20.00 220 THR A CA 1
ATOM 1687 C C . THR A 1 221 ? 16.730 39.704 35.308 1.00 20.72 220 THR A C 1
ATOM 1688 O O . THR A 1 221 ? 17.484 40.602 34.972 1.00 20.32 220 THR A O 1
ATOM 1692 N N . ASP A 1 222 ? 16.453 39.420 36.580 1.00 21.45 221 ASP A N 1
ATOM 1693 C CA . ASP A 1 222 ? 17.011 40.180 37.703 1.00 21.92 221 ASP A CA 1
ATOM 1694 C C . ASP A 1 222 ? 18.524 40.267 37.658 1.00 21.25 221 ASP A C 1
ATOM 1695 O O . ASP A 1 222 ? 19.078 41.322 37.914 1.00 21.11 221 ASP A O 1
ATOM 1700 N N . GLU A 1 223 ? 19.190 39.164 37.344 1.00 20.62 222 GLU A N 1
ATOM 1701 C CA . GLU A 1 223 ? 20.650 39.165 37.259 1.00 20.68 222 GLU A CA 1
ATOM 1702 C C . GLU A 1 223 ? 21.179 39.915 36.043 1.00 20.33 222 GLU A C 1
ATOM 1703 O O . GLU A 1 223 ? 22.209 40.582 36.123 1.00 19.91 222 GLU A O 1
ATOM 1709 N N . VAL A 1 224 ? 20.471 39.848 34.922 1.00 20.35 223 VAL A N 1
ATOM 1710 C CA . VAL A 1 224 ? 20.921 40.590 33.765 1.00 19.93 223 VAL A CA 1
ATOM 1711 C C . VAL A 1 224 ? 20.771 42.082 34.079 1.00 20.61 223 VAL A C 1
ATOM 1712 O O . VAL A 1 224 ? 21.641 42.873 33.776 1.00 20.23 223 VAL A O 1
ATOM 1716 N N . LEU A 1 225 ? 19.650 42.471 34.667 1.00 21.63 224 LEU A N 1
ATOM 1717 C CA . LEU A 1 225 ? 19.425 43.858 35.038 1.00 22.67 224 LEU A CA 1
ATOM 1718 C C . LEU A 1 225 ? 20.525 44.369 35.984 1.00 23.02 224 LEU A C 1
ATOM 1719 O O . LEU A 1 225 ? 21.110 45.435 35.763 1.00 23.09 224 LEU A O 1
ATOM 1724 N N . ALA A 1 226 ? 20.837 43.585 37.017 1.00 23.34 225 ALA A N 1
ATOM 1725 C CA . ALA A 1 226 ? 21.877 43.957 37.971 1.00 23.15 225 ALA A CA 1
ATOM 1726 C C . ALA A 1 226 ? 23.193 44.165 37.256 1.00 23.65 225 ALA A C 1
ATOM 1727 O O . ALA A 1 226 ? 23.957 45.078 37.573 1.00 23.77 225 ALA A O 1
ATOM 1729 N N . SER A 1 227 ? 23.467 43.314 36.281 1.00 23.22 226 SER A N 1
ATOM 1730 C CA . SER A 1 227 ? 24.718 43.405 35.588 1.00 23.88 226 SER A CA 1
ATOM 1731 C C . SER A 1 227 ? 24.747 44.650 34.700 1.00 24.24 226 SER A C 1
ATOM 1732 O O . SER A 1 227 ? 25.780 45.286 34.569 1.00 23.21 226 SER A O 1
ATOM 1735 N N . ILE A 1 228 ? 23.598 45.016 34.127 1.00 24.01 227 ILE A N 1
ATOM 1736 C CA . ILE A 1 228 ? 23.518 46.163 33.210 1.00 24.31 227 ILE A CA 1
ATOM 1737 C C . ILE A 1 228 ? 23.605 47.490 33.955 1.00 26.33 227 ILE A C 1
ATOM 1738 O O . ILE A 1 228 ? 24.345 48.357 33.553 1.00 26.08 227 ILE A O 1
ATOM 1743 N N . LEU A 1 229 ? 22.878 47.630 35.055 1.00 28.52 228 LEU A N 1
ATOM 1744 C CA . LEU A 1 229 ? 22.857 48.899 35.803 1.00 30.87 228 LEU A CA 1
ATOM 1745 C C . LEU A 1 229 ? 24.134 49.214 36.589 1.00 32.18 228 LEU A C 1
ATOM 1746 O O . LEU A 1 229 ? 24.536 50.377 36.662 1.00 33.57 228 LEU A O 1
ATOM 1751 N N . THR A 1 230 ? 24.778 48.180 37.135 1.00 33.92 229 THR A N 1
ATOM 1752 C CA . THR A 1 230 ? 25.942 48.303 38.057 1.00 34.23 229 THR A CA 1
ATOM 1753 C C . THR A 1 230 ? 27.309 48.518 37.360 1.00 34.90 229 THR A C 1
ATOM 1754 O O . THR A 1 230 ? 27.996 49.535 37.583 1.00 35.62 229 THR A O 1
#

Foldseek 3Di:
DQFEEAEEFDLAFKHFAPLQVLLQVLCCVQVVGSAQGPCVLAPLLRQCVRNVNVPDDPVRSVVCVVSSLVSSLVSLLVPDALVRMGGFACNVVQLVVQLPDPSYAYAYQYAADVSNSLSNCPRVDNSVSHPYAFYVVHDNQSLVGVVVRQVVVCVCVDNQAQARYEFEEADLSRQVSSVSRVHQYEHEPSHDAHVRNVVSPHNHYHPGCNPNVVVVVVRRD

Radius of gyration: 17.3 Å; Cα contacts (8 Å, |Δi|>4): 399; chains: 1; bounding box: 33×36×50 Å

InterPro domains:
  IPR023198 Phosphoglycolate phosphatase-like, domain 2 [G3DSA:1.10.150.240] (19-86)
  IPR023214 HAD superfamily [G3DSA:3.40.50.1000] (5-214)
  IPR036412 HAD-like superfamily [SSF56784] (4-226)
  IPR041492 Haloacid dehalogenase-like hydrolase [PF13419] (6-195)

Nearest PDB structures (foldseek):
  2hcf-assembly1_A  TM=1.005E+00  e=1.582E-47  Chlorobaculum tepidum
  4ex7-assembly1_A  TM=7.347E-01  e=2.754E-11  Streptomyces sp. CM020
  7ocs-assembly2_B  TM=6.948E-01  e=2.611E-09  Acinetobacter baumannii ATCC 19606 = CIP 70.34 = JCM 6841
  7ocs-assembly1_A  TM=6.763E-01  e=1.223E-09  Acinetobacter baumannii ATCC 19606 = CIP 70.34 = JCM 6841
  7ocs-assembly2_C  TM=6.860E-01  e=2.160E-09  Acinetobacter baumannii ATCC 19606 = CIP 70.34 = JCM 6841

Organism: Chlorobaculum tepidum (strain ATCC 49652 / DSM 12025 / NBRC 103806 / TLS) (NCBI:txid194439)

B-factor: mean 23.57, std 6.83, range [10.65, 59.17]

CATH classification: 3.40.50.1000 (+1 more: 1.10.150.240)